Protein AF-A0A3M7QRA2-F1 (afdb_monomer_lite)

Radius of gyration: 22.29 Å; chains: 1; bounding box: 57×39×76 Å

Sequence (268 aa):
MALLEPSLELGDIKNLWTDSYNGQKAFFVNNTTIIYTCGSIFKFFDIQTKEISTFIPPTFNSNQGLNAISLLTANPVINKFAFSETQLFPKVYIYDYDKKIKEQSVLLDGADIEYLMIEFSNGEAILTLSAIPNLKVIVWNWMNGQIIATINLNESLMYPDFVCFSPTNWRNLTIAYKTEINVWKLEQFDNHRFKTNNTRLLLPLTDDQVMEEEIGSGFIDEFTYPKNSIANLPETYEHLVDEILDQRKRHFLRAICWSNIDEFLIST

Structure (mmCIF, N/CA/C/O backbone):
data_AF-A0A3M7QRA2-F1
#
_entry.id   AF-A0A3M7QRA2-F1
#
loop_
_atom_site.group_PDB
_atom_site.id
_atom_site.type_symbol
_atom_site.label_atom_id
_atom_site.label_alt_id
_atom_site.label_comp_id
_atom_site.label_asym_id
_atom_site.label_entity_id
_atom_site.label_seq_id
_atom_site.pdbx_PDB_ins_code
_atom_site.Cartn_x
_atom_site.Cartn_y
_atom_site.Cartn_z
_atom_site.occupancy
_atom_site.B_iso_or_equiv
_atom_site.auth_seq_id
_atom_site.auth_comp_id
_atom_site.auth_asym_id
_atom_site.auth_atom_id
_atom_site.pdbx_PDB_model_num
ATOM 1 N N . MET A 1 1 ? -6.626 -2.944 24.099 1.00 34.91 1 MET A N 1
ATOM 2 C CA . MET A 1 1 ? -6.634 -1.475 23.997 1.00 34.91 1 MET A CA 1
ATOM 3 C C . MET A 1 1 ? -7.964 -1.107 23.361 1.00 34.91 1 MET A C 1
ATOM 5 O O . MET A 1 1 ? -8.329 -1.752 22.389 1.00 34.91 1 MET A O 1
ATOM 9 N N . ALA A 1 2 ? -8.779 -0.309 24.049 1.00 31.53 2 ALA A N 1
ATOM 10 C CA . ALA A 1 2 ? -10.218 -0.224 23.804 1.00 31.53 2 ALA A CA 1
ATOM 11 C C . ALA A 1 2 ? -10.547 0.789 22.700 1.00 31.53 2 ALA A C 1
ATOM 13 O O . ALA A 1 2 ? -9.947 1.860 22.662 1.00 31.53 2 ALA A O 1
ATOM 14 N N . LEU A 1 3 ? -11.517 0.447 21.845 1.00 32.97 3 LEU A N 1
ATOM 15 C CA . LEU A 1 3 ? -12.331 1.438 21.144 1.00 32.97 3 LEU A CA 1
ATOM 16 C C . LEU A 1 3 ? -12.848 2.403 22.212 1.00 32.97 3 LEU A C 1
ATOM 18 O O . LEU A 1 3 ? -13.498 1.967 23.165 1.00 32.97 3 LEU A O 1
ATOM 22 N N . LEU A 1 4 ? -12.482 3.676 22.109 1.00 39.31 4 LEU A N 1
ATOM 23 C CA . LEU A 1 4 ? -13.064 4.688 22.970 1.00 39.31 4 LEU A CA 1
ATOM 24 C C . LEU A 1 4 ? -14.496 4.883 22.472 1.00 39.31 4 LEU A C 1
ATOM 26 O O . LEU A 1 4 ? -14.724 5.494 21.427 1.00 39.31 4 LEU A O 1
ATOM 30 N N . GLU A 1 5 ? -15.459 4.330 23.214 1.00 36.91 5 GLU A N 1
ATOM 31 C CA . GLU A 1 5 ? -16.808 4.888 23.215 1.00 36.91 5 GLU A CA 1
ATOM 32 C C . GLU A 1 5 ? -16.706 6.393 23.523 1.00 36.91 5 GLU A C 1
ATOM 34 O O . GLU A 1 5 ? -15.738 6.813 24.170 1.00 36.91 5 GLU A O 1
ATOM 39 N N . PRO A 1 6 ? -17.678 7.222 23.108 1.00 41.94 6 PRO A N 1
ATOM 40 C CA . PRO A 1 6 ? -17.624 8.683 23.247 1.00 41.94 6 PRO A CA 1
ATOM 41 C C . PRO A 1 6 ? -17.494 9.223 24.689 1.00 41.94 6 PRO A C 1
ATOM 43 O O . PRO A 1 6 ? -17.641 10.423 24.911 1.00 41.94 6 PRO A O 1
ATOM 46 N N . SER A 1 7 ? -17.263 8.373 25.691 1.00 36.22 7 SER A N 1
ATOM 47 C CA . SER A 1 7 ? -17.446 8.693 27.100 1.00 36.22 7 SER A CA 1
ATOM 48 C C . SER A 1 7 ? -16.482 8.014 28.085 1.00 36.22 7 SER A C 1
ATOM 50 O O . SER A 1 7 ? -16.919 7.739 29.200 1.00 36.22 7 SER A O 1
ATOM 52 N N . LEU A 1 8 ? -15.199 7.765 27.767 1.00 33.94 8 LEU A N 1
ATOM 53 C CA . LEU A 1 8 ? -14.237 7.380 28.821 1.00 33.94 8 LEU A CA 1
ATOM 54 C C . LEU A 1 8 ? -13.033 8.320 28.964 1.00 33.94 8 LEU A C 1
ATOM 56 O O . LEU A 1 8 ? -12.338 8.657 28.009 1.00 33.94 8 LEU A O 1
ATOM 60 N N . GLU A 1 9 ? -12.861 8.742 30.214 1.00 39.44 9 GLU A N 1
ATOM 61 C CA . GLU A 1 9 ? -12.230 9.961 30.698 1.00 39.44 9 GLU A CA 1
ATOM 62 C C . GLU A 1 9 ? -10.734 9.774 30.976 1.00 39.44 9 GLU A C 1
ATOM 64 O O . GLU A 1 9 ? -10.329 8.924 31.769 1.00 39.44 9 GLU A O 1
ATOM 69 N N . LEU A 1 10 ? -9.911 10.631 30.372 1.00 30.83 10 LEU A N 1
ATOM 70 C CA . LEU A 1 10 ? -8.571 10.944 30.856 1.00 30.83 10 LEU A CA 1
ATOM 71 C C . LEU A 1 10 ? -8.655 12.376 31.401 1.00 30.83 10 LEU A C 1
ATOM 73 O O . LEU A 1 10 ? -8.654 13.309 30.609 1.00 30.83 10 LEU A O 1
ATOM 77 N N . GLY A 1 11 ? -8.840 12.541 32.715 1.00 37.66 11 GLY A N 1
ATOM 78 C CA . GLY A 1 11 ? -8.818 13.838 33.413 1.00 37.66 11 GLY A CA 1
ATOM 79 C C . GLY A 1 11 ? -9.455 15.021 32.661 1.00 37.66 11 GLY A C 1
ATOM 80 O O . GLY A 1 11 ? -8.746 15.806 32.043 1.00 37.66 11 GLY A O 1
ATOM 81 N N . ASP A 1 12 ? -10.783 15.141 32.737 1.00 43.19 12 ASP A N 1
ATOM 82 C CA . ASP A 1 12 ? -11.600 16.347 32.493 1.00 43.19 12 ASP A CA 1
ATOM 83 C C . ASP A 1 12 ? -11.354 17.204 31.236 1.00 43.19 12 ASP A C 1
ATOM 85 O O . ASP A 1 12 ? -11.726 18.377 31.199 1.00 43.19 12 ASP A O 1
ATOM 89 N N . ILE A 1 13 ? -10.847 16.632 30.143 1.00 45.59 13 ILE A N 1
ATOM 90 C CA . ILE A 1 13 ? -11.043 17.226 28.814 1.00 45.59 13 ILE A CA 1
ATOM 91 C C . ILE A 1 13 ? -11.765 16.211 27.940 1.00 45.59 13 ILE A C 1
ATOM 93 O O . ILE A 1 13 ? -11.169 15.363 27.279 1.00 45.59 13 ILE A O 1
ATOM 97 N N . LYS A 1 14 ? -13.098 16.310 27.928 1.00 44.25 14 LYS A N 1
ATOM 98 C CA . LYS A 1 14 ? -13.902 15.666 26.890 1.00 44.25 14 LYS A CA 1
ATOM 99 C C . LYS A 1 14 ? -13.524 16.332 25.574 1.00 44.25 14 LYS A C 1
ATOM 101 O O . LYS A 1 14 ? -13.675 17.545 25.439 1.00 44.25 14 LYS A O 1
ATOM 106 N N . ASN A 1 15 ? -13.043 15.549 24.612 1.00 48.12 15 ASN A N 1
ATOM 107 C CA . ASN A 1 15 ? -12.971 15.969 23.215 1.00 48.12 15 ASN A CA 1
ATOM 108 C C . ASN A 1 15 ? -14.414 16.196 22.733 1.00 48.12 15 ASN A C 1
ATOM 110 O O . ASN A 1 15 ? -15.046 15.310 22.170 1.00 48.12 15 ASN A O 1
ATOM 114 N N . LEU A 1 16 ? -14.967 17.364 23.069 1.00 44.97 16 LEU A N 1
ATOM 115 C CA . LEU A 1 16 ? -16.384 17.693 22.926 1.00 44.97 16 LEU A CA 1
ATOM 116 C C . LEU A 1 16 ? -16.746 18.006 21.468 1.00 44.97 16 LEU A C 1
ATOM 118 O O . LEU A 1 16 ? -17.918 18.008 21.113 1.00 44.97 16 LEU A O 1
ATOM 122 N N . TRP A 1 17 ? -15.738 18.277 20.633 1.00 50.09 17 TRP A N 1
ATOM 123 C CA . TRP A 1 17 ? -15.912 18.588 19.223 1.00 50.09 17 TRP A CA 1
ATOM 124 C C . TRP A 1 17 ? -14.654 18.238 18.427 1.00 50.09 17 TRP A C 1
ATOM 126 O O . TRP A 1 17 ? -13.645 18.933 18.494 1.00 50.09 17 TRP A O 1
ATOM 136 N N . THR A 1 18 ? -14.726 17.186 17.617 1.00 60.47 18 THR A N 1
ATOM 137 C CA . THR A 1 18 ? -13.737 16.917 16.558 1.00 60.47 18 THR A CA 1
ATOM 138 C C . THR A 1 18 ? -14.435 16.653 15.222 1.00 60.47 18 THR A C 1
ATOM 140 O O . THR A 1 18 ? -13.985 15.839 14.432 1.00 60.47 18 THR A O 1
ATOM 143 N N . ASP A 1 19 ? -15.586 17.270 14.941 1.00 60.25 19 ASP A N 1
ATOM 144 C CA . ASP A 1 19 ? -16.378 16.989 13.723 1.00 60.25 19 ASP A CA 1
ATOM 145 C C . ASP A 1 19 ? -15.867 17.684 12.456 1.00 60.25 19 ASP A C 1
ATOM 147 O O . ASP A 1 19 ? -16.634 18.091 11.588 1.00 60.25 19 ASP A O 1
ATOM 151 N N . SER A 1 20 ? -14.550 17.812 12.322 1.00 63.94 20 SER A N 1
ATOM 152 C CA . SER A 1 20 ? -13.941 18.321 11.101 1.00 63.94 20 SER A CA 1
ATOM 153 C C . SER A 1 20 ? -13.563 17.178 10.168 1.00 63.94 20 SER A C 1
ATOM 155 O O . SER A 1 20 ? -12.757 16.317 10.511 1.00 63.94 20 SER A O 1
ATOM 157 N N . TYR A 1 21 ? -14.105 17.220 8.956 1.00 73.56 21 TYR A N 1
ATOM 158 C CA . TYR A 1 21 ? -13.598 16.486 7.807 1.00 73.56 21 TYR A CA 1
ATOM 159 C C . TYR A 1 21 ? -13.083 17.513 6.807 1.00 73.56 21 TYR A C 1
ATOM 161 O O . TYR A 1 21 ? -13.808 18.421 6.405 1.00 73.56 21 TYR A O 1
ATOM 169 N N . ASN A 1 22 ? -11.815 17.400 6.438 1.00 70.75 22 ASN A N 1
ATOM 170 C CA . ASN A 1 22 ? -11.139 18.360 5.567 1.00 70.75 22 ASN A CA 1
ATOM 171 C C . ASN A 1 22 ? -11.129 17.923 4.091 1.00 70.75 22 ASN A C 1
ATOM 173 O O . ASN A 1 22 ? -10.404 18.513 3.295 1.00 70.75 22 ASN A O 1
ATOM 177 N N . GLY A 1 23 ? -11.902 16.893 3.722 1.00 77.88 23 GLY A N 1
ATOM 178 C CA . GLY A 1 23 ? -11.933 16.361 2.357 1.00 77.88 23 GLY A CA 1
ATOM 179 C C . GLY A 1 23 ? -10.818 15.363 2.027 1.00 77.88 23 GLY A C 1
ATOM 180 O O . GLY A 1 23 ? -10.704 14.970 0.868 1.00 77.88 23 GLY A O 1
ATOM 181 N N . GLN A 1 24 ? -9.993 14.956 3.000 1.00 81.81 24 GLN A N 1
ATOM 182 C CA . GLN A 1 24 ? -9.005 13.885 2.810 1.00 81.81 24 GLN A CA 1
ATOM 183 C C . GLN A 1 24 ? -9.672 12.555 2.447 1.00 81.81 24 GLN A C 1
ATOM 185 O O . GLN A 1 24 ? -10.826 12.327 2.779 1.00 81.81 24 GLN A O 1
ATOM 190 N N . LYS A 1 25 ? -8.948 11.652 1.777 1.00 87.81 25 LYS A N 1
ATOM 191 C CA . LYS A 1 25 ? -9.503 10.355 1.363 1.00 87.81 25 LYS A CA 1
ATOM 192 C C . LYS A 1 25 ? -10.097 9.596 2.560 1.00 87.81 25 LYS A C 1
ATOM 194 O O . LYS A 1 25 ? -9.456 9.459 3.599 1.00 87.81 25 LYS A O 1
ATOM 199 N N . ALA A 1 26 ? -11.306 9.079 2.370 1.00 92.75 26 ALA A N 1
ATOM 200 C CA . ALA A 1 26 ? -11.981 8.183 3.298 1.00 92.75 26 ALA A CA 1
ATOM 201 C C . ALA A 1 26 ? -12.047 6.779 2.691 1.00 92.75 26 ALA A C 1
ATOM 203 O O . ALA A 1 26 ? -12.146 6.631 1.470 1.00 92.75 26 ALA A O 1
ATOM 204 N N . PHE A 1 27 ? -12.005 5.754 3.536 1.00 95.56 27 PHE A N 1
ATOM 205 C CA . PHE A 1 27 ? -11.965 4.360 3.102 1.00 95.56 27 PHE A CA 1
ATOM 206 C C . PHE A 1 27 ? -13.022 3.541 3.824 1.00 95.56 27 PHE A C 1
ATOM 208 O O . PHE A 1 27 ? -13.355 3.816 4.971 1.00 95.56 27 PHE A O 1
ATOM 215 N N . PHE A 1 28 ? -13.517 2.494 3.177 1.00 95.81 28 PHE A N 1
ATOM 216 C CA . PHE A 1 28 ? -14.276 1.465 3.872 1.00 95.81 28 PHE A CA 1
ATOM 217 C C . PHE A 1 28 ? -13.305 0.542 4.600 1.00 95.81 28 PHE A C 1
ATOM 219 O O . PHE A 1 28 ? -12.403 -0.021 3.982 1.00 95.81 28 PHE A O 1
ATOM 226 N N . VAL A 1 29 ? -13.484 0.399 5.912 1.00 94.94 29 VAL A N 1
ATOM 227 C CA . VAL A 1 29 ? -12.707 -0.559 6.712 1.00 94.94 29 VAL A CA 1
ATOM 228 C C . VAL A 1 29 ? -13.417 -1.909 6.822 1.00 94.94 29 VAL A C 1
ATOM 230 O O . VAL A 1 29 ? -12.779 -2.924 7.060 1.00 94.94 29 VAL A O 1
ATOM 233 N N . ASN A 1 30 ? -14.729 -1.927 6.605 1.00 93.50 30 ASN A N 1
ATOM 234 C CA . ASN A 1 30 ? -15.567 -3.108 6.419 1.00 93.50 30 ASN A CA 1
ATOM 235 C C . ASN A 1 30 ? -16.760 -2.698 5.519 1.00 93.50 30 ASN A C 1
ATOM 237 O O . ASN A 1 30 ? -16.756 -1.620 4.924 1.00 93.50 30 ASN A O 1
ATOM 241 N N . ASN A 1 31 ? -17.813 -3.511 5.449 1.00 93.62 31 ASN A N 1
ATOM 242 C CA . ASN A 1 31 ? -18.975 -3.236 4.592 1.00 93.62 31 ASN A CA 1
ATOM 243 C C . ASN A 1 31 ? -19.882 -2.073 5.049 1.00 93.62 31 ASN A C 1
ATOM 245 O O . ASN A 1 31 ? -20.718 -1.625 4.266 1.00 93.62 31 ASN A O 1
ATOM 249 N N . THR A 1 32 ? -19.786 -1.614 6.299 1.00 94.50 32 THR A N 1
ATOM 250 C CA . THR A 1 32 ? -20.723 -0.637 6.895 1.00 94.50 32 THR A CA 1
ATOM 251 C C . THR A 1 32 ? -20.040 0.588 7.480 1.00 94.50 32 THR A C 1
ATOM 253 O O . THR A 1 32 ? -20.698 1.600 7.702 1.00 94.50 32 THR A O 1
ATOM 256 N N . THR A 1 33 ? -18.735 0.525 7.711 1.00 94.88 33 THR A N 1
ATOM 257 C CA . THR A 1 33 ? -17.970 1.500 8.473 1.00 94.88 33 THR A CA 1
ATOM 258 C C . THR A 1 33 ? -16.915 2.159 7.592 1.00 94.88 33 THR A C 1
ATOM 260 O O . THR A 1 33 ? -16.090 1.499 6.953 1.00 94.88 33 THR A O 1
ATOM 263 N N . ILE A 1 34 ? -16.931 3.488 7.590 1.00 94.81 34 ILE A N 1
ATOM 264 C CA . ILE A 1 34 ? -15.958 4.338 6.909 1.00 94.81 34 ILE A CA 1
ATOM 265 C C . ILE A 1 34 ? -14.916 4.802 7.925 1.00 94.81 34 ILE A C 1
ATOM 267 O O . ILE A 1 34 ? -15.275 5.277 9.000 1.00 94.81 34 ILE A O 1
ATOM 271 N N . ILE A 1 35 ? -13.638 4.719 7.569 1.00 94.31 35 ILE A N 1
ATOM 272 C CA . ILE A 1 35 ? -12.523 5.320 8.297 1.00 94.31 35 ILE A CA 1
ATOM 273 C C . ILE A 1 35 ? -12.014 6.559 7.558 1.00 94.31 35 ILE A C 1
ATOM 275 O O . ILE A 1 35 ? -11.847 6.556 6.335 1.00 94.31 35 ILE A O 1
ATOM 279 N N . TYR A 1 36 ? -11.740 7.621 8.307 1.00 92.56 36 TYR A N 1
ATOM 280 C CA . TYR A 1 36 ? -11.085 8.820 7.796 1.00 92.56 36 TYR A CA 1
ATOM 281 C C . TYR A 1 36 ? -10.226 9.483 8.873 1.00 92.56 36 TYR A C 1
ATOM 283 O O . TYR A 1 36 ? -10.412 9.287 10.077 1.00 92.56 36 TYR A O 1
ATOM 291 N N . THR A 1 37 ? -9.262 10.275 8.424 1.00 89.56 37 THR A N 1
ATOM 292 C CA . THR A 1 37 ? -8.373 11.075 9.265 1.00 89.56 37 THR A CA 1
ATOM 293 C C . THR A 1 37 ? -9.050 12.373 9.703 1.00 89.56 37 THR A C 1
ATOM 295 O O . THR A 1 37 ? -9.713 13.060 8.926 1.00 89.56 37 THR A O 1
ATOM 298 N N . CYS A 1 38 ? -8.849 12.742 10.964 1.00 85.31 38 CYS A N 1
ATOM 299 C CA . CYS A 1 38 ? -9.232 14.033 11.522 1.00 85.31 38 CYS A CA 1
ATOM 300 C C . CYS A 1 38 ? -8.033 14.592 12.299 1.00 85.31 38 CYS A C 1
ATOM 302 O O . CYS A 1 38 ? -7.905 14.397 13.505 1.00 85.31 38 CYS A O 1
ATOM 304 N N . GLY A 1 39 ? -7.108 15.252 11.599 1.00 81.19 39 GLY A N 1
ATOM 305 C CA . GLY A 1 39 ? -5.825 15.647 12.186 1.00 81.19 39 GLY A CA 1
ATOM 306 C C . GLY A 1 39 ? -4.957 14.420 12.479 1.00 81.19 39 GLY A C 1
ATOM 307 O O . GLY A 1 39 ? -4.647 13.661 11.568 1.00 81.19 39 GLY A O 1
ATOM 308 N N . SER A 1 40 ? -4.577 14.220 13.741 1.00 81.56 40 SER A N 1
ATOM 309 C CA . SER A 1 40 ? -3.752 13.089 14.202 1.00 81.56 40 SER A CA 1
ATOM 310 C C . SER A 1 40 ? -4.558 11.921 14.794 1.00 81.56 40 SER A C 1
ATOM 312 O O . SER A 1 40 ? -3.982 11.015 15.395 1.00 81.56 40 SER A O 1
ATOM 314 N N . ILE A 1 41 ? -5.884 11.925 14.634 1.00 86.50 41 ILE A N 1
ATOM 315 C CA . ILE A 1 41 ? -6.775 10.842 15.071 1.00 86.50 41 ILE A CA 1
ATOM 316 C C . ILE A 1 41 ? -7.546 10.257 13.888 1.00 86.50 41 ILE A C 1
ATOM 318 O O . ILE A 1 41 ? -7.728 10.910 12.856 1.00 86.50 41 ILE A O 1
ATOM 322 N N . PHE A 1 42 ? -8.049 9.040 14.065 1.00 89.50 42 PHE A N 1
ATOM 323 C CA . 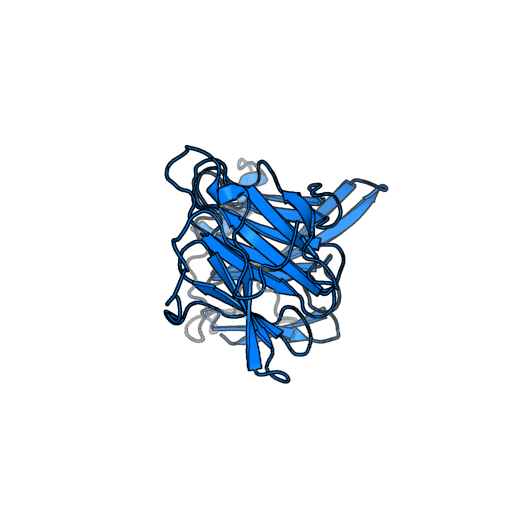PHE A 1 42 ? -8.949 8.393 13.118 1.00 89.50 42 PHE A CA 1
ATOM 324 C C . PHE A 1 42 ? -10.375 8.390 13.652 1.00 89.50 42 PHE A C 1
ATOM 326 O O . PHE A 1 42 ? -10.610 8.128 14.835 1.00 89.50 42 PHE A O 1
ATOM 333 N N . LYS A 1 43 ? -11.330 8.641 12.760 1.00 90.44 43 LYS A N 1
ATOM 334 C CA . LYS A 1 43 ? -12.754 8.468 13.026 1.00 90.44 43 LYS A CA 1
ATOM 335 C C . LYS A 1 43 ? -13.295 7.307 12.215 1.00 90.44 43 LYS A C 1
ATOM 337 O O . LYS A 1 43 ? -13.005 7.189 11.027 1.00 90.44 43 LYS A O 1
ATOM 342 N N . PHE A 1 44 ? -14.106 6.493 12.873 1.00 92.69 44 PHE A N 1
ATOM 343 C CA . PHE A 1 44 ? -14.875 5.417 12.274 1.00 92.69 44 PHE A CA 1
ATOM 344 C C . PHE A 1 44 ? -16.346 5.791 12.325 1.00 92.69 44 PHE A C 1
ATOM 346 O O . PHE A 1 44 ? -16.895 5.955 13.413 1.00 92.69 44 PHE A O 1
ATOM 353 N N . PHE A 1 45 ? -16.966 5.928 11.163 1.00 92.44 45 PHE A N 1
ATOM 354 C CA . PHE A 1 45 ? -18.381 6.229 11.020 1.00 92.44 45 PHE A CA 1
ATOM 355 C C . PHE A 1 45 ? -19.112 5.003 10.485 1.00 92.44 45 PHE A C 1
ATOM 357 O O . PHE A 1 45 ? -18.900 4.612 9.335 1.00 92.44 45 PHE A O 1
ATOM 364 N N . ASP A 1 46 ? -19.961 4.396 11.310 1.00 93.38 46 ASP A N 1
ATOM 365 C CA . ASP A 1 46 ? -20.833 3.316 10.861 1.00 93.38 46 ASP A CA 1
ATOM 366 C C . ASP A 1 46 ? -22.092 3.895 10.206 1.00 93.38 46 ASP A C 1
ATOM 368 O O . ASP A 1 46 ? -22.856 4.640 10.816 1.00 93.38 46 ASP A O 1
ATOM 372 N N . ILE A 1 47 ? -22.313 3.557 8.939 1.00 93.75 47 ILE A N 1
ATOM 373 C CA . ILE A 1 47 ? -23.412 4.091 8.132 1.00 93.75 47 ILE A CA 1
ATOM 374 C C . ILE A 1 47 ? -24.768 3.566 8.623 1.00 93.75 47 ILE A C 1
ATOM 376 O O . ILE A 1 47 ? -25.777 4.265 8.504 1.00 93.75 47 ILE A O 1
ATOM 380 N N . GLN A 1 48 ? -24.813 2.342 9.157 1.00 93.62 48 GLN A N 1
ATOM 381 C CA . GLN A 1 48 ? -26.053 1.715 9.605 1.00 93.62 48 GLN A CA 1
ATOM 382 C C . GLN A 1 48 ? -26.492 2.266 10.960 1.00 93.62 48 GLN A C 1
ATOM 384 O O . GLN A 1 48 ? -27.646 2.672 11.106 1.00 93.62 48 GLN A O 1
ATOM 389 N N . THR A 1 49 ? -25.586 2.307 11.940 1.00 92.25 49 THR A N 1
ATOM 390 C CA . THR A 1 49 ? -25.905 2.789 13.295 1.00 92.25 49 THR A CA 1
ATOM 391 C C . THR A 1 49 ? -25.816 4.308 13.417 1.00 92.25 49 THR A C 1
ATOM 393 O O . THR A 1 49 ? -26.416 4.883 14.324 1.00 92.25 49 THR A O 1
ATOM 396 N N . LYS A 1 50 ? -25.123 4.973 12.479 1.00 90.50 50 LYS A N 1
ATOM 397 C CA . LYS A 1 50 ? -24.749 6.398 12.524 1.00 90.50 50 LYS A CA 1
ATOM 398 C C . LYS A 1 50 ? -23.859 6.753 13.715 1.00 90.50 50 LYS A C 1
ATOM 400 O O . LYS A 1 50 ? -23.751 7.927 14.073 1.00 90.50 50 LYS A O 1
ATOM 405 N N . GLU A 1 51 ? -23.228 5.758 14.330 1.00 89.19 51 GLU A N 1
ATOM 406 C CA . GLU A 1 51 ? -22.309 5.966 15.440 1.00 89.19 51 GLU A CA 1
ATOM 407 C C . GLU A 1 51 ? -20.921 6.344 14.928 1.00 89.19 51 GLU A C 1
ATOM 409 O O . GLU A 1 51 ? -20.449 5.861 13.895 1.00 89.19 51 GLU A O 1
ATOM 414 N N . ILE A 1 52 ? -20.260 7.218 15.685 1.00 88.44 52 ILE A N 1
ATOM 415 C CA . ILE A 1 52 ? -18.876 7.611 15.449 1.00 88.44 52 ILE A CA 1
ATOM 416 C C . ILE A 1 52 ? -18.044 7.085 16.610 1.00 88.44 52 ILE A C 1
ATOM 418 O O . ILE A 1 52 ? -18.305 7.421 17.765 1.00 88.44 52 ILE A O 1
ATOM 422 N N . SER A 1 53 ? -17.014 6.304 16.299 1.00 88.31 53 SER A N 1
ATOM 423 C CA . SER A 1 53 ? -15.976 5.939 17.262 1.00 88.31 53 SER A CA 1
ATOM 424 C C . SER A 1 53 ? -14.643 6.570 16.876 1.00 88.31 53 SER A C 1
ATOM 426 O O . SER A 1 53 ? -14.344 6.780 15.698 1.00 88.31 53 SER A O 1
ATOM 428 N N . THR A 1 54 ? -13.847 6.907 17.887 1.00 87.62 54 THR A N 1
ATOM 429 C CA . THR A 1 54 ? -12.557 7.576 17.706 1.00 87.62 54 THR A CA 1
ATOM 430 C C . THR A 1 54 ? -11.433 6.630 18.089 1.00 87.62 54 THR A C 1
ATOM 432 O O . THR A 1 54 ? -11.467 5.991 19.143 1.00 87.62 54 THR A O 1
ATOM 435 N N . PHE A 1 55 ? -10.402 6.580 17.254 1.00 87.19 55 PHE A N 1
ATOM 436 C CA . PHE A 1 55 ? -9.170 5.862 17.533 1.00 87.19 55 PHE A CA 1
ATOM 437 C C . PHE A 1 55 ? -7.997 6.833 17.550 1.00 87.19 55 PHE A C 1
ATOM 439 O O . PHE A 1 55 ? -7.759 7.577 16.598 1.00 87.19 55 PHE A O 1
ATOM 446 N N . ILE A 1 56 ? -7.275 6.809 18.667 1.00 85.88 56 ILE A N 1
ATOM 447 C CA . ILE A 1 56 ? -6.057 7.582 18.875 1.00 85.88 56 ILE A CA 1
ATOM 448 C C . ILE A 1 56 ? -4.891 6.606 18.711 1.00 85.88 56 ILE A C 1
ATOM 450 O O . ILE A 1 56 ? -4.757 5.691 19.532 1.00 85.88 56 ILE A O 1
ATOM 454 N N . PRO A 1 57 ? -4.066 6.759 17.665 1.00 82.94 57 PRO A N 1
ATOM 455 C CA . PRO A 1 57 ? -2.906 5.905 17.462 1.00 82.94 57 PRO A CA 1
ATOM 456 C C . PRO A 1 57 ? -1.935 5.976 18.647 1.00 82.94 57 PRO A C 1
ATOM 458 O O . PRO A 1 57 ? -1.716 7.060 19.195 1.00 82.94 57 PRO A O 1
ATOM 461 N N . PRO A 1 58 ? -1.288 4.860 19.030 1.00 72.56 58 PRO A N 1
ATOM 462 C CA . PRO A 1 58 ? -0.312 4.855 20.124 1.00 72.56 58 PRO A CA 1
ATOM 463 C C . PRO A 1 58 ? 0.918 5.728 19.840 1.00 72.56 58 PRO A C 1
ATOM 465 O O . PRO A 1 58 ? 1.607 6.138 20.776 1.00 72.56 58 PRO A O 1
ATOM 468 N N . THR A 1 59 ? 1.154 6.068 18.570 1.00 64.12 59 THR A N 1
ATOM 469 C CA . THR A 1 59 ? 2.193 6.999 18.113 1.00 64.12 59 THR A CA 1
ATOM 470 C C . THR A 1 59 ? 2.066 8.377 18.762 1.00 64.12 59 THR A C 1
ATOM 472 O O . THR A 1 59 ? 3.063 9.068 18.913 1.00 64.12 59 THR A O 1
ATOM 475 N N . PHE A 1 60 ? 0.878 8.751 19.250 1.00 54.62 60 PHE A N 1
ATOM 476 C CA . PHE A 1 60 ? 0.635 10.024 19.926 1.00 54.62 60 PHE A CA 1
ATOM 477 C C . PHE A 1 60 ? 1.440 10.203 21.229 1.00 54.62 60 PHE A C 1
ATOM 479 O O . PHE A 1 60 ? 1.747 11.334 21.600 1.00 54.62 60 PHE A O 1
ATOM 486 N N . ASN A 1 61 ? 1.824 9.112 21.904 1.00 52.00 61 ASN A N 1
ATOM 487 C CA . ASN A 1 61 ? 2.466 9.153 23.226 1.00 52.00 61 ASN A CA 1
ATOM 488 C C . ASN A 1 61 ? 4.003 9.227 23.191 1.00 52.00 61 ASN A C 1
ATOM 490 O O . ASN A 1 61 ? 4.638 9.235 24.248 1.00 52.00 61 ASN A O 1
ATOM 494 N N . SER A 1 62 ? 4.633 9.256 22.013 1.00 52.91 62 SER A N 1
ATOM 495 C CA . SER A 1 62 ? 6.071 9.510 21.924 1.00 52.91 62 SER A CA 1
ATOM 496 C C . SER A 1 62 ? 6.313 11.018 22.078 1.00 52.91 62 SER A C 1
ATOM 498 O O . SER A 1 62 ? 5.715 11.837 21.388 1.00 52.91 62 SER A O 1
ATOM 500 N N . ASN A 1 63 ? 7.204 11.428 22.981 1.00 49.09 63 ASN A N 1
ATOM 501 C CA . ASN A 1 63 ? 7.567 12.838 23.214 1.00 49.09 63 ASN A CA 1
ATOM 502 C C . ASN A 1 63 ? 8.335 13.485 22.030 1.00 49.09 63 ASN A C 1
ATOM 504 O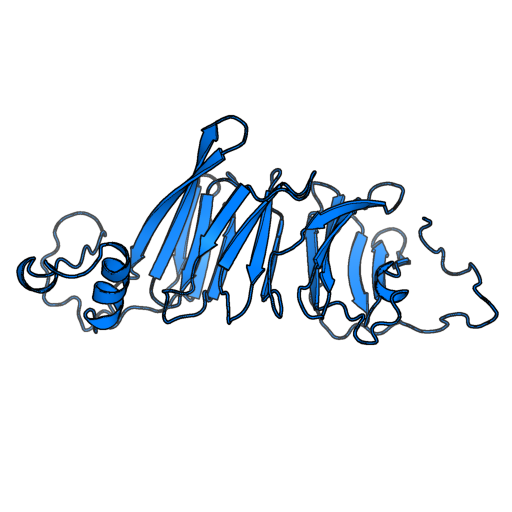 O . ASN A 1 63 ? 9.170 14.360 22.239 1.00 49.09 63 ASN A O 1
ATOM 508 N N . GLN A 1 64 ? 8.117 13.028 20.793 1.00 52.62 64 GLN A N 1
ATOM 509 C CA . GLN A 1 64 ? 8.906 13.378 19.608 1.00 52.62 64 GLN A CA 1
ATOM 510 C C . GLN A 1 64 ? 8.298 14.508 18.763 1.00 52.62 64 GLN A C 1
ATOM 512 O O . GLN A 1 64 ? 8.873 14.884 17.749 1.00 52.62 64 GLN A O 1
ATOM 517 N N . GLY A 1 65 ? 7.189 15.118 19.196 1.00 45.25 65 GLY A N 1
ATOM 518 C CA . GLY A 1 65 ? 6.734 16.427 18.698 1.00 45.25 65 GLY A CA 1
ATOM 519 C C . GLY A 1 65 ? 6.244 16.481 17.241 1.00 45.25 65 GLY A C 1
ATOM 520 O O . GLY A 1 65 ? 5.777 17.533 16.817 1.00 45.25 65 GLY A O 1
ATOM 521 N N . LEU A 1 66 ? 6.296 15.370 16.498 1.00 51.22 66 LEU A N 1
ATOM 522 C CA . LEU A 1 66 ? 5.921 15.258 15.080 1.00 51.22 66 LEU A CA 1
ATOM 523 C C . LEU A 1 66 ? 4.936 14.097 14.834 1.00 51.22 66 LEU A C 1
ATOM 525 O O . LEU A 1 66 ? 4.968 13.434 13.803 1.00 51.22 66 LEU A O 1
ATOM 529 N N . ASN A 1 67 ? 4.036 13.837 15.784 1.00 60.16 67 ASN A N 1
ATOM 530 C CA . ASN A 1 67 ? 3.110 12.697 15.735 1.00 60.16 67 ASN A CA 1
ATOM 531 C C . ASN A 1 67 ? 1.886 12.993 14.853 1.00 60.16 67 ASN A C 1
ATOM 533 O O . ASN A 1 67 ? 0.748 13.028 15.330 1.00 60.16 67 ASN A O 1
ATOM 537 N N . ALA A 1 68 ? 2.125 13.254 13.569 1.00 75.31 68 ALA A N 1
ATOM 538 C CA . ALA A 1 68 ? 1.078 13.393 12.566 1.00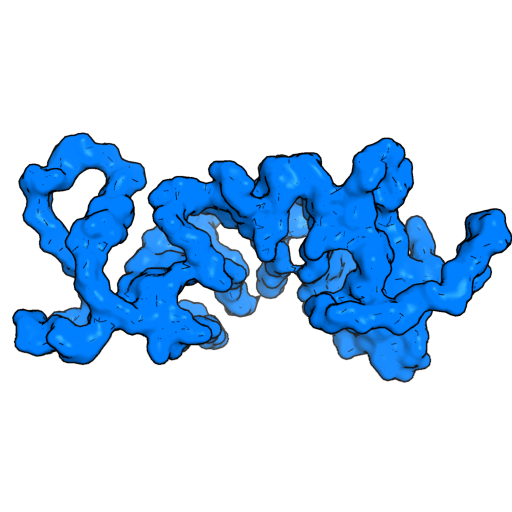 75.31 68 ALA A CA 1
ATOM 539 C C . ALA A 1 68 ? 0.933 12.106 11.742 1.00 75.31 68 ALA A C 1
ATOM 541 O O . ALA A 1 68 ? 1.879 11.335 11.575 1.00 75.31 68 ALA A O 1
ATOM 542 N N . ILE A 1 69 ? -0.286 11.878 11.259 1.00 86.44 69 ILE A N 1
ATOM 543 C CA . ILE A 1 69 ? -0.602 10.827 10.293 1.00 86.44 69 ILE A CA 1
ATOM 544 C C . ILE A 1 69 ? -0.335 11.409 8.904 1.00 86.44 69 ILE A C 1
ATOM 546 O O . ILE A 1 69 ? -0.846 12.487 8.593 1.00 86.44 69 ILE A O 1
ATOM 550 N N . SER A 1 70 ? 0.443 10.705 8.083 1.00 87.94 70 SER A N 1
ATOM 551 C CA . SER A 1 70 ? 0.727 11.119 6.704 1.00 87.94 70 SER A CA 1
ATOM 552 C C . SER A 1 70 ? -0.282 10.505 5.733 1.00 87.94 70 SER A C 1
ATOM 554 O O . SER A 1 70 ? -1.065 11.215 5.101 1.00 87.94 70 SER A O 1
ATOM 556 N N . LEU A 1 71 ? -0.325 9.173 5.666 1.00 92.88 71 LEU A N 1
ATOM 557 C CA . LEU A 1 71 ? -1.208 8.432 4.769 1.00 92.88 71 LEU A CA 1
ATOM 558 C C . LEU A 1 71 ? -2.127 7.495 5.547 1.00 92.88 71 LEU A C 1
ATOM 560 O O . LEU A 1 71 ? -1.761 6.979 6.601 1.00 92.88 71 LEU A O 1
ATOM 564 N N . LEU A 1 72 ? -3.302 7.240 4.973 1.00 95.06 72 LEU A N 1
ATOM 565 C CA . LEU A 1 72 ? -4.273 6.247 5.421 1.00 95.06 72 LEU A CA 1
ATOM 566 C C . LEU A 1 72 ? -4.687 5.385 4.225 1.00 95.06 72 LEU A C 1
ATOM 568 O O . LEU A 1 72 ? -4.875 5.901 3.124 1.00 95.06 72 LEU A O 1
ATOM 572 N N . THR A 1 73 ? -4.866 4.089 4.459 1.00 96.50 73 THR A N 1
ATOM 573 C CA . THR A 1 73 ? -5.495 3.150 3.527 1.00 96.50 73 THR A CA 1
ATOM 574 C C . THR A 1 73 ? -6.267 2.082 4.300 1.00 96.50 73 THR A C 1
ATOM 576 O O . THR A 1 73 ? -5.973 1.817 5.469 1.00 96.50 73 THR A O 1
ATOM 579 N N . ALA A 1 74 ? -7.260 1.456 3.674 1.00 96.75 74 ALA A N 1
ATOM 580 C CA . ALA A 1 74 ? -7.987 0.340 4.267 1.00 96.75 74 ALA A CA 1
ATOM 581 C C . ALA A 1 74 ? -8.431 -0.670 3.212 1.00 96.75 74 ALA A C 1
ATOM 583 O O . ALA A 1 74 ? -8.616 -0.330 2.045 1.00 96.75 74 ALA A O 1
ATOM 584 N N . ASN A 1 75 ? -8.604 -1.913 3.652 1.00 95.38 75 ASN A N 1
ATOM 585 C CA . ASN A 1 75 ? -9.153 -2.995 2.859 1.00 95.38 75 ASN A CA 1
ATOM 586 C C . ASN A 1 75 ? -10.372 -3.598 3.588 1.00 95.38 75 ASN A C 1
ATOM 588 O O . ASN A 1 75 ? -10.195 -4.263 4.618 1.00 95.38 75 ASN A O 1
ATOM 592 N N . PRO A 1 76 ? -11.593 -3.409 3.049 1.00 94.25 76 PRO A N 1
ATOM 593 C CA . PRO A 1 76 ? -12.823 -3.886 3.673 1.00 94.25 76 PRO A CA 1
ATOM 594 C C . PRO A 1 76 ? -13.036 -5.399 3.553 1.00 94.25 76 PRO A C 1
ATOM 596 O O . PRO A 1 76 ? -13.874 -5.942 4.262 1.00 94.25 76 PRO A O 1
ATOM 599 N N . VAL A 1 77 ? -12.307 -6.094 2.673 1.00 92.25 77 VAL A N 1
ATOM 600 C CA . VAL A 1 77 ? -12.433 -7.552 2.497 1.00 92.25 77 VAL A CA 1
ATOM 601 C C . VAL A 1 77 ? -11.752 -8.297 3.644 1.00 92.25 77 VAL A C 1
ATOM 603 O O . VAL A 1 77 ? -12.268 -9.304 4.123 1.00 92.25 77 VAL A O 1
ATOM 606 N N . ILE A 1 78 ? -10.603 -7.791 4.100 1.00 92.81 78 ILE A N 1
ATOM 607 C CA . ILE A 1 78 ? -9.812 -8.384 5.192 1.00 92.81 78 ILE A CA 1
ATOM 608 C C . ILE A 1 78 ? -9.980 -7.648 6.530 1.00 92.81 78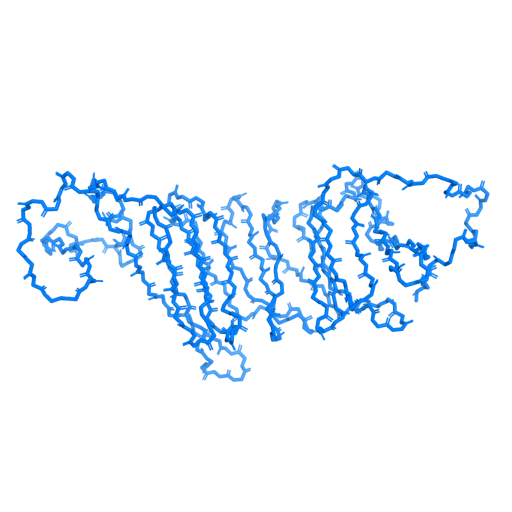 ILE A C 1
ATOM 610 O O . ILE A 1 78 ? -9.293 -7.980 7.497 1.00 92.81 78 ILE A O 1
ATOM 614 N N . ASN A 1 79 ? -10.867 -6.648 6.580 1.00 94.31 79 ASN A N 1
ATOM 615 C CA . ASN A 1 79 ? -11.130 -5.785 7.733 1.00 94.31 79 ASN A CA 1
ATOM 616 C C . ASN A 1 79 ? -9.863 -5.156 8.332 1.00 94.31 79 ASN A C 1
ATOM 618 O O . ASN A 1 79 ? -9.651 -5.183 9.547 1.00 94.31 79 ASN A O 1
ATOM 622 N N . LYS A 1 80 ? -8.983 -4.610 7.483 1.00 95.19 80 LYS A N 1
ATOM 623 C CA . LYS A 1 80 ? -7.724 -3.993 7.932 1.00 95.19 80 LYS A CA 1
ATOM 624 C C . LYS A 1 80 ? -7.593 -2.564 7.465 1.00 95.19 80 LYS A C 1
ATOM 626 O O . LYS A 1 80 ? -8.051 -2.203 6.386 1.00 95.19 80 LYS A O 1
ATOM 631 N N . PHE A 1 81 ? -6.908 -1.765 8.266 1.00 96.81 81 PHE A N 1
ATOM 632 C CA . PHE A 1 81 ? -6.455 -0.444 7.862 1.00 96.81 81 PHE A CA 1
ATOM 633 C C . PHE A 1 81 ? -4.977 -0.280 8.182 1.00 96.81 81 PHE A C 1
ATOM 635 O O . PHE A 1 81 ? -4.440 -0.935 9.078 1.00 96.81 81 PHE A O 1
ATOM 642 N N . ALA A 1 82 ? -4.314 0.576 7.419 1.00 96.75 82 ALA A N 1
ATOM 643 C CA . ALA A 1 82 ? -2.917 0.896 7.612 1.00 96.75 82 ALA A CA 1
ATOM 644 C C . ALA A 1 82 ? -2.692 2.396 7.484 1.00 96.75 82 ALA A C 1
ATOM 646 O O . ALA A 1 82 ? -3.388 3.082 6.734 1.00 96.75 82 ALA A O 1
ATOM 647 N N . PHE A 1 83 ? -1.710 2.900 8.219 1.00 95.06 83 PHE A N 1
ATOM 648 C CA . PHE A 1 83 ? -1.345 4.307 8.174 1.00 95.06 83 PHE A CA 1
ATOM 649 C C . PHE A 1 83 ? 0.147 4.512 8.404 1.00 95.06 83 PHE A C 1
ATOM 651 O O . PHE A 1 83 ? 0.793 3.694 9.061 1.00 95.06 83 PHE A O 1
ATOM 658 N N . SER A 1 84 ? 0.678 5.619 7.885 1.00 93.50 84 SER A N 1
ATOM 659 C CA . SER A 1 84 ? 2.056 6.053 8.131 1.00 93.50 84 SER A CA 1
ATOM 660 C C . SER A 1 84 ? 2.141 7.264 9.050 1.00 93.50 84 SER A C 1
ATOM 662 O O . SER A 1 84 ? 1.231 8.092 9.118 1.00 93.50 84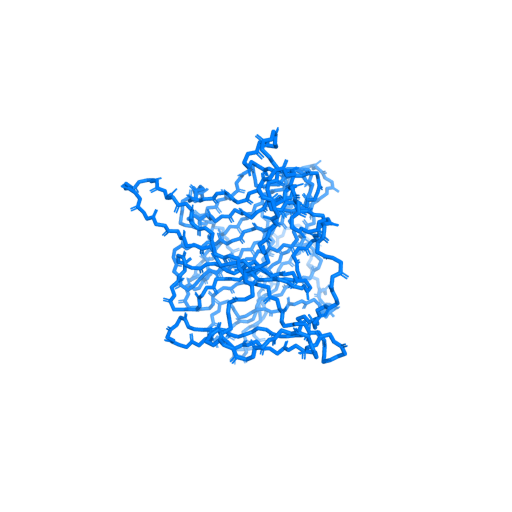 SER A O 1
ATOM 664 N N . GLU A 1 85 ? 3.276 7.377 9.730 1.00 89.31 85 GLU A N 1
ATOM 665 C CA . GLU A 1 85 ? 3.660 8.566 10.495 1.00 89.31 85 GLU A CA 1
ATOM 666 C C . GLU A 1 85 ? 4.326 9.629 9.608 1.00 89.31 85 GLU A C 1
ATOM 668 O O . GLU A 1 85 ? 4.912 9.317 8.570 1.00 89.31 85 GLU A O 1
ATOM 673 N N . THR A 1 86 ? 4.295 10.882 10.063 1.00 84.94 86 THR A N 1
ATOM 674 C CA . THR A 1 86 ? 5.033 12.011 9.476 1.00 84.94 86 THR A CA 1
ATOM 675 C C . THR A 1 86 ? 6.292 12.313 10.295 1.00 84.94 86 THR A C 1
ATOM 677 O O . THR A 1 86 ? 6.361 13.308 11.014 1.00 84.94 86 THR A O 1
ATOM 680 N N . GLN A 1 87 ? 7.298 11.445 10.212 1.00 85.62 87 GLN A N 1
ATOM 681 C CA . GLN A 1 87 ? 8.595 11.642 10.867 1.00 85.62 87 GLN A CA 1
ATOM 682 C C . GLN A 1 87 ? 9.728 11.017 10.053 1.00 85.62 87 GLN A C 1
ATOM 684 O O . GLN A 1 87 ? 9.466 10.257 9.128 1.00 85.62 87 GLN A O 1
ATOM 689 N N . LEU A 1 88 ? 10.980 11.308 10.418 1.00 87.38 88 LEU A N 1
ATOM 690 C CA . LEU A 1 88 ? 12.132 10.618 9.834 1.00 87.38 88 LEU A CA 1
ATOM 691 C C . LEU A 1 88 ? 12.065 9.121 10.131 1.00 87.38 88 LEU A C 1
ATOM 693 O O . LEU A 1 88 ? 11.730 8.723 11.247 1.00 87.38 88 LEU A O 1
ATOM 697 N N . PHE A 1 89 ? 12.427 8.318 9.135 1.00 89.44 89 PHE A N 1
ATOM 698 C CA . PHE A 1 89 ? 12.274 6.864 9.155 1.00 89.44 89 PHE A CA 1
ATOM 699 C C . PHE A 1 89 ? 10.838 6.453 9.518 1.00 89.44 89 PHE A C 1
ATOM 701 O O . PHE A 1 89 ? 10.619 5.755 10.517 1.00 89.44 89 PHE A O 1
ATOM 708 N N . PRO A 1 90 ? 9.837 6.933 8.752 1.00 91.81 90 PRO A N 1
ATOM 709 C CA . PRO A 1 90 ? 8.445 6.733 9.101 1.00 91.81 90 PRO A CA 1
ATOM 710 C C . PRO A 1 90 ? 8.097 5.246 9.074 1.00 91.81 90 PRO A C 1
ATOM 712 O O . PRO A 1 90 ? 8.515 4.482 8.194 1.00 91.81 90 PRO A O 1
ATOM 715 N N . LYS A 1 91 ? 7.275 4.844 10.037 1.00 93.31 91 LYS A N 1
ATOM 716 C CA . LYS A 1 91 ? 6.748 3.484 10.136 1.00 93.31 91 LYS A CA 1
ATOM 717 C C . LYS A 1 91 ? 5.364 3.422 9.518 1.00 93.31 91 LYS A C 1
ATOM 719 O O . LYS A 1 91 ? 4.639 4.420 9.506 1.00 93.31 91 LYS A O 1
ATOM 724 N N . VAL A 1 92 ? 4.988 2.239 9.045 1.00 95.50 92 VAL A N 1
ATOM 725 C CA . VAL A 1 92 ? 3.608 1.950 8.643 1.00 95.50 92 VAL A CA 1
ATOM 726 C C . VAL A 1 92 ? 3.021 0.961 9.631 1.00 95.50 92 VAL A C 1
ATOM 728 O O . VAL A 1 92 ? 3.547 -0.135 9.801 1.00 95.50 92 VAL A O 1
ATOM 731 N N . TYR A 1 93 ? 1.924 1.330 10.275 1.00 95.19 93 TYR A N 1
ATOM 732 C CA . TYR A 1 93 ? 1.225 0.445 11.196 1.00 95.19 93 TYR A CA 1
ATOM 733 C C . TYR A 1 93 ? 0.046 -0.193 10.490 1.00 95.19 93 TYR A C 1
ATOM 735 O O . TYR A 1 93 ? -0.698 0.491 9.790 1.00 95.19 93 TYR A O 1
ATOM 743 N N . ILE A 1 94 ? -0.147 -1.489 10.715 1.00 96.25 94 ILE A N 1
ATOM 744 C CA . ILE A 1 94 ? -1.285 -2.243 10.203 1.00 96.25 94 ILE A CA 1
ATOM 745 C C . ILE A 1 94 ? -2.128 -2.679 11.390 1.00 96.25 94 ILE A C 1
ATOM 747 O O . ILE A 1 94 ? -1.627 -3.279 12.343 1.00 96.25 94 ILE A O 1
ATOM 751 N N . TYR A 1 95 ? -3.418 -2.385 11.315 1.00 95.69 95 TYR A N 1
ATOM 752 C CA . TYR A 1 95 ? -4.387 -2.683 12.352 1.00 95.69 95 TYR A CA 1
ATOM 753 C C . TYR A 1 95 ? -5.506 -3.563 11.813 1.00 95.69 95 TYR A C 1
ATOM 755 O O . TYR A 1 95 ? -5.997 -3.393 10.696 1.00 95.69 95 TYR A O 1
ATOM 763 N N . ASP A 1 96 ? -5.914 -4.499 12.656 1.00 94.44 96 ASP A N 1
ATOM 764 C CA . ASP A 1 96 ? -7.126 -5.281 12.502 1.00 94.44 96 ASP A CA 1
ATOM 765 C C . ASP A 1 96 ? -8.314 -4.490 13.064 1.00 94.44 96 ASP A C 1
ATOM 767 O O . ASP A 1 96 ? -8.245 -4.021 14.204 1.00 94.44 96 ASP A O 1
ATOM 771 N N . TYR A 1 97 ? -9.369 -4.320 12.266 1.00 92.81 97 TYR A N 1
ATOM 772 C CA . TYR A 1 97 ? -10.610 -3.634 12.636 1.00 92.81 97 TYR A CA 1
ATOM 773 C C . TYR A 1 97 ? -11.754 -4.594 12.997 1.00 92.81 97 TYR A C 1
ATOM 775 O O . TYR A 1 97 ? -12.872 -4.155 13.269 1.00 92.81 97 TYR A O 1
ATOM 783 N N . ASP A 1 98 ? -11.515 -5.903 13.069 1.00 83.50 98 ASP A N 1
ATOM 784 C CA . ASP A 1 98 ? -12.496 -6.805 13.671 1.00 83.50 98 ASP A CA 1
ATOM 785 C C . ASP A 1 98 ? -12.838 -6.365 15.113 1.00 83.50 98 ASP A C 1
ATOM 787 O O . ASP A 1 98 ? -12.283 -5.406 15.643 1.00 83.50 98 ASP A O 1
ATOM 791 N N . LYS A 1 99 ? -13.762 -7.075 15.781 1.00 71.56 99 LYS A N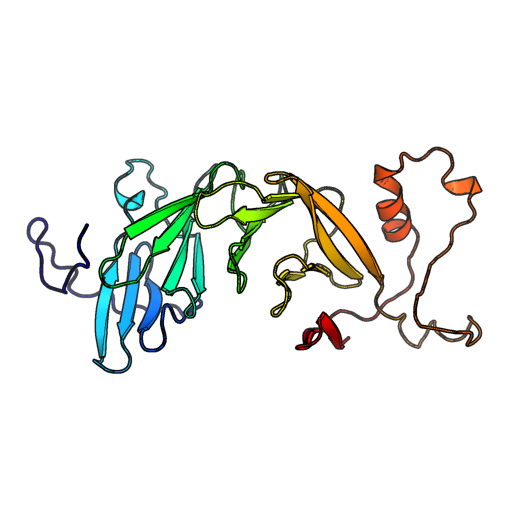 1
ATOM 792 C CA . LYS A 1 99 ? -14.413 -6.763 17.084 1.00 71.56 99 LYS A CA 1
ATOM 793 C C . LYS A 1 99 ? -13.615 -5.959 18.136 1.00 71.56 99 LYS A C 1
ATOM 795 O O . LYS A 1 99 ? -14.230 -5.361 19.017 1.00 71.56 99 LYS A O 1
ATOM 800 N N . LYS A 1 100 ? -12.279 -5.995 18.135 1.00 80.12 100 LYS A N 1
ATOM 801 C CA . LYS A 1 100 ? -11.418 -5.031 18.830 1.00 80.12 100 LYS A CA 1
ATOM 802 C C . LYS A 1 100 ? -10.283 -4.577 17.911 1.00 80.12 100 LYS A C 1
ATOM 804 O O . LYS A 1 100 ? -9.533 -5.434 17.451 1.00 80.12 100 LYS A O 1
ATOM 809 N N . ILE A 1 101 ? -10.081 -3.259 17.807 1.00 89.06 101 ILE A N 1
ATOM 810 C CA . ILE A 1 101 ? -8.916 -2.683 17.127 1.00 89.06 101 ILE A CA 1
ATOM 811 C C . ILE A 1 101 ? -7.629 -3.198 17.779 1.00 89.06 101 ILE A C 1
ATOM 813 O O . ILE A 1 101 ? -7.403 -3.000 18.981 1.00 89.06 101 ILE A O 1
ATOM 817 N N . LYS A 1 102 ? -6.795 -3.880 16.994 1.00 92.12 102 LYS A N 1
ATOM 818 C CA . LYS A 1 102 ? -5.516 -4.441 17.442 1.00 92.12 102 LYS A CA 1
ATOM 819 C C . LYS A 1 102 ? -4.440 -4.225 16.394 1.00 92.12 102 LYS A C 1
ATOM 821 O O . LYS A 1 102 ? -4.698 -4.370 15.206 1.00 92.12 102 LYS A O 1
ATOM 826 N N . GLU A 1 103 ? -3.235 -3.918 16.853 1.00 93.38 103 GLU A N 1
ATOM 827 C CA . GLU A 1 103 ? -2.066 -3.873 15.983 1.00 93.38 103 GLU A CA 1
ATOM 828 C C . GLU A 1 103 ? -1.749 -5.289 15.489 1.00 93.38 103 GLU A C 1
ATOM 830 O O . GLU A 1 103 ? -1.643 -6.219 16.292 1.00 93.38 103 GLU A O 1
ATOM 835 N N . GLN A 1 104 ? -1.646 -5.444 14.172 1.00 94.69 104 GLN A N 1
ATOM 836 C CA . GLN A 1 104 ? -1.274 -6.692 13.509 1.00 94.69 104 GLN A CA 1
ATOM 837 C C . GLN A 1 104 ? 0.244 -6.764 13.335 1.00 94.69 104 GLN A C 1
ATOM 839 O O . GLN A 1 104 ? 0.876 -7.744 13.721 1.00 94.69 104 GLN A O 1
ATOM 844 N N . SER A 1 105 ? 0.825 -5.723 12.741 1.00 95.62 105 SER A N 1
ATOM 845 C CA . SER A 1 105 ? 2.258 -5.628 12.475 1.00 95.62 105 SER A CA 1
ATOM 846 C C . SER A 1 105 ? 2.666 -4.183 12.213 1.00 95.62 105 SER A C 1
ATOM 848 O O . SER A 1 105 ? 1.828 -3.341 11.878 1.00 95.62 105 SER A O 1
ATOM 850 N N . VAL A 1 106 ? 3.970 -3.924 12.272 1.00 95.31 106 VAL A N 1
ATOM 851 C CA . VAL A 1 106 ? 4.569 -2.633 11.930 1.00 95.31 106 VAL A CA 1
ATOM 852 C C . VAL A 1 106 ? 5.616 -2.853 10.845 1.00 95.31 106 VAL A C 1
ATOM 854 O O . VAL A 1 106 ? 6.506 -3.686 11.009 1.00 95.31 106 VAL A O 1
ATOM 857 N N . LEU A 1 107 ? 5.504 -2.118 9.740 1.00 96.44 107 LEU A N 1
ATOM 858 C CA . LEU A 1 107 ? 6.497 -2.093 8.670 1.00 96.44 107 LEU A CA 1
ATOM 859 C C . LEU A 1 107 ? 7.570 -1.068 9.038 1.00 96.44 107 LEU A C 1
ATOM 861 O O . LEU A 1 107 ? 7.260 0.093 9.327 1.00 96.44 107 LEU A O 1
ATOM 865 N N . LEU A 1 108 ? 8.821 -1.516 9.046 1.00 94.56 108 LEU A N 1
ATOM 866 C CA . LEU A 1 108 ? 9.987 -0.744 9.470 1.00 94.56 108 LEU A CA 1
ATOM 867 C C . LEU A 1 108 ? 10.960 -0.583 8.299 1.00 94.56 108 LEU A C 1
ATOM 869 O O . LEU A 1 108 ? 10.999 -1.429 7.413 1.00 94.56 108 LEU A O 1
ATOM 873 N N . ASP A 1 109 ? 11.757 0.486 8.317 1.00 92.38 109 ASP A N 1
ATOM 874 C CA . ASP A 1 109 ? 12.865 0.722 7.375 1.00 92.38 109 ASP A CA 1
ATOM 875 C C . ASP A 1 109 ? 12.454 0.808 5.885 1.00 92.38 109 ASP A C 1
ATOM 877 O O . ASP A 1 109 ? 13.228 0.515 4.965 1.00 92.38 109 ASP A O 1
ATOM 881 N N . GLY A 1 110 ? 11.216 1.240 5.621 1.00 92.38 110 GLY A N 1
ATOM 882 C CA . GLY A 1 110 ? 10.679 1.368 4.265 1.00 92.38 110 GLY A CA 1
ATOM 883 C C . GLY A 1 110 ? 10.962 2.704 3.571 1.00 92.38 110 GLY A C 1
ATOM 884 O O . GLY A 1 110 ? 11.086 2.724 2.350 1.00 92.38 110 GLY A O 1
ATOM 885 N N . ALA A 1 111 ? 11.124 3.802 4.308 1.00 93.75 111 ALA A N 1
ATOM 886 C CA . ALA A 1 111 ? 11.437 5.129 3.770 1.00 93.75 111 ALA A CA 1
ATOM 887 C C . ALA A 1 111 ? 12.314 5.918 4.751 1.00 93.75 111 ALA A C 1
ATOM 889 O O . ALA A 1 111 ? 12.305 5.629 5.945 1.00 93.75 111 ALA A O 1
ATOM 890 N N . ASP A 1 112 ? 13.031 6.932 4.258 1.00 91.81 112 ASP A N 1
ATOM 891 C CA . ASP A 1 112 ? 13.854 7.807 5.110 1.00 91.81 112 ASP A CA 1
ATOM 892 C C . ASP A 1 112 ? 13.104 9.065 5.556 1.00 91.81 112 ASP A C 1
ATOM 894 O O . ASP A 1 112 ? 13.289 9.535 6.678 1.00 91.81 112 ASP A O 1
ATOM 898 N N . ILE A 1 113 ? 12.265 9.616 4.672 1.00 90.25 113 ILE A N 1
ATOM 899 C CA . ILE A 1 113 ? 11.579 10.899 4.877 1.00 90.25 113 ILE A CA 1
ATOM 900 C C . ILE A 1 113 ? 10.068 10.694 4.947 1.00 90.25 113 ILE A C 1
ATOM 902 O O . ILE A 1 113 ? 9.454 10.988 5.965 1.00 90.25 113 ILE A O 1
ATOM 906 N N . GLU A 1 114 ? 9.466 10.187 3.872 1.00 91.31 114 GLU A N 1
ATOM 907 C CA . GLU A 1 114 ? 8.021 9.991 3.785 1.00 91.31 114 GLU A CA 1
ATOM 908 C C . GLU A 1 114 ? 7.656 8.852 2.830 1.00 91.31 114 GLU A C 1
ATOM 910 O O . GLU A 1 114 ? 8.451 8.436 1.978 1.00 91.31 114 GLU A O 1
ATOM 915 N N . TYR A 1 115 ? 6.424 8.370 2.974 1.00 94.19 115 TYR A N 1
ATOM 916 C CA . TYR A 1 115 ? 5.770 7.543 1.970 1.00 94.19 115 TYR A CA 1
ATOM 917 C C . TYR A 1 115 ? 4.847 8.416 1.128 1.00 94.19 115 TYR A C 1
ATOM 919 O O . TYR A 1 115 ? 4.121 9.247 1.667 1.00 94.19 115 TYR A O 1
ATOM 927 N N . LEU A 1 116 ? 4.845 8.178 -0.179 1.00 93.88 116 LEU A N 1
ATOM 928 C CA . LEU A 1 116 ? 3.951 8.813 -1.145 1.00 93.88 116 LEU A CA 1
ATOM 929 C C . LEU A 1 116 ? 2.663 8.003 -1.348 1.00 93.88 116 LEU A C 1
ATOM 931 O O . LEU A 1 116 ? 1.621 8.563 -1.681 1.00 93.88 116 LEU A O 1
ATOM 935 N N . MET A 1 117 ? 2.717 6.683 -1.135 1.00 94.62 117 MET A N 1
ATOM 936 C CA . MET A 1 117 ? 1.567 5.795 -1.312 1.00 94.62 117 MET A CA 1
ATOM 937 C C . MET A 1 117 ? 1.649 4.565 -0.409 1.00 94.62 117 MET A C 1
ATOM 939 O O . MET A 1 117 ? 2.735 4.036 -0.171 1.00 94.62 117 MET A O 1
ATOM 943 N N . ILE A 1 118 ? 0.484 4.103 0.059 1.00 96.00 118 ILE A N 1
ATOM 944 C CA . ILE A 1 118 ? 0.301 2.824 0.753 1.00 96.00 118 ILE A CA 1
ATOM 945 C C . ILE A 1 118 ? -0.981 2.179 0.228 1.00 96.00 118 ILE A C 1
ATOM 947 O O . ILE A 1 118 ? -2.036 2.818 0.226 1.00 96.00 118 ILE A O 1
ATOM 951 N N . GLU A 1 119 ? -0.911 0.921 -0.197 1.00 95.44 119 GLU A N 1
ATOM 952 C CA . GLU A 1 119 ? -2.057 0.217 -0.778 1.00 95.44 119 GLU A CA 1
ATOM 953 C C . GLU A 1 119 ? -2.064 -1.263 -0.392 1.00 95.44 119 GLU A C 1
ATOM 955 O O . GLU A 1 119 ? -1.050 -1.953 -0.493 1.00 95.44 119 GLU A O 1
ATOM 960 N N . PHE A 1 120 ? -3.217 -1.770 0.043 1.00 96.25 120 PHE A N 1
ATOM 961 C CA . PHE A 1 120 ? -3.409 -3.203 0.236 1.00 96.25 120 PHE A CA 1
ATOM 962 C C . PHE A 1 120 ? -3.636 -3.904 -1.099 1.00 96.25 120 PHE A C 1
ATOM 964 O O . PHE A 1 120 ? -4.404 -3.439 -1.934 1.00 96.25 120 PHE A O 1
ATOM 971 N N . SER A 1 121 ? -3.048 -5.085 -1.253 1.00 94.75 121 SER A N 1
ATOM 972 C CA . SER A 1 121 ? -3.502 -6.026 -2.272 1.00 94.75 121 SER A CA 1
ATOM 973 C C . SER A 1 121 ? -4.804 -6.718 -1.848 1.00 94.75 121 SER A C 1
ATOM 975 O O . SER A 1 121 ? -5.219 -6.654 -0.688 1.00 94.75 121 SER A O 1
ATOM 977 N N . ASN A 1 122 ? -5.399 -7.473 -2.773 1.00 88.62 122 ASN A N 1
ATOM 978 C CA . ASN A 1 122 ? -6.477 -8.419 -2.464 1.00 88.62 122 ASN A CA 1
ATOM 979 C C . ASN A 1 122 ? -5.982 -9.711 -1.777 1.00 88.62 122 ASN A C 1
ATOM 981 O O . ASN A 1 122 ? -6.788 -10.589 -1.479 1.00 88.62 122 ASN A O 1
ATOM 985 N N . GLY A 1 123 ? -4.672 -9.850 -1.547 1.00 89.38 123 GLY A N 1
ATOM 986 C CA . GLY A 1 123 ? -4.053 -11.002 -0.896 1.00 89.38 123 GLY A CA 1
ATOM 987 C C . GLY A 1 123 ? -3.295 -10.623 0.376 1.00 89.38 123 GLY A C 1
ATOM 988 O O . GLY A 1 123 ? -3.709 -9.766 1.152 1.00 89.38 123 GLY A O 1
ATOM 989 N N . GLU A 1 124 ? -2.152 -11.270 0.588 1.00 90.94 124 GLU A N 1
ATOM 990 C CA . GLU A 1 124 ? -1.325 -11.134 1.799 1.00 90.94 124 GLU A CA 1
ATOM 991 C C . GLU A 1 124 ? -0.305 -9.985 1.729 1.00 90.94 124 GLU A C 1
ATOM 993 O O . GLU A 1 124 ? 0.512 -9.806 2.636 1.00 90.94 124 GLU A O 1
ATOM 998 N N . ALA A 1 125 ? -0.340 -9.203 0.648 1.00 95.12 125 ALA A N 1
ATOM 999 C CA . ALA A 1 125 ? 0.630 -8.154 0.388 1.00 95.12 125 ALA A CA 1
ATOM 1000 C C . ALA A 1 125 ? 0.075 -6.747 0.629 1.00 95.12 125 ALA A C 1
ATOM 1002 O O . ALA A 1 125 ? -1.101 -6.467 0.384 1.00 95.12 125 ALA A O 1
ATOM 1003 N N . ILE A 1 126 ? 0.943 -5.857 1.089 1.00 97.25 126 ILE A N 1
ATOM 1004 C CA . ILE A 1 126 ? 0.730 -4.411 1.118 1.00 97.25 126 ILE A CA 1
ATOM 1005 C C . ILE A 1 126 ? 1.909 -3.749 0.410 1.00 97.25 126 ILE A C 1
ATOM 1007 O O . ILE A 1 126 ? 3.040 -4.230 0.483 1.00 97.25 126 ILE A O 1
ATOM 1011 N N . LEU A 1 127 ? 1.640 -2.668 -0.304 1.00 96.94 127 LEU A N 1
ATOM 1012 C CA . LEU A 1 127 ? 2.623 -1.907 -1.051 1.00 96.94 127 LEU A CA 1
ATOM 1013 C C . LEU A 1 127 ? 2.876 -0.571 -0.379 1.00 96.94 127 LEU A C 1
ATOM 1015 O O . LEU A 1 127 ? 1.941 0.078 0.085 1.00 96.94 127 LEU A O 1
ATOM 1019 N N . THR A 1 128 ? 4.133 -0.143 -0.391 1.00 97.12 128 THR A N 1
ATOM 1020 C CA . THR A 1 128 ? 4.532 1.216 -0.025 1.00 97.12 128 THR A CA 1
ATOM 1021 C C . THR A 1 128 ? 5.415 1.817 -1.112 1.00 97.12 128 THR A C 1
ATOM 1023 O O . THR A 1 128 ? 6.353 1.157 -1.564 1.00 97.12 128 THR A O 1
ATOM 1026 N N . LEU A 1 129 ? 5.173 3.076 -1.467 1.00 96.19 129 LEU A N 1
ATOM 1027 C CA . LEU A 1 129 ? 6.065 3.896 -2.291 1.00 96.19 129 LEU A CA 1
ATOM 1028 C C . LEU A 1 129 ? 6.722 4.948 -1.395 1.00 96.19 129 LEU A C 1
ATOM 1030 O O . LEU A 1 129 ? 6.013 5.735 -0.768 1.00 96.19 129 LEU A O 1
ATOM 1034 N N . SER A 1 130 ? 8.048 4.959 -1.314 1.00 94.94 130 SER A N 1
ATOM 1035 C CA . SER A 1 130 ? 8.812 5.980 -0.583 1.00 94.94 130 SER A CA 1
ATOM 1036 C C . SER A 1 130 ? 9.086 7.214 -1.445 1.00 94.94 130 SER A C 1
ATOM 1038 O O . SER A 1 130 ? 9.025 7.141 -2.666 1.00 94.94 130 SER A O 1
ATOM 1040 N N . ALA A 1 131 ? 9.411 8.348 -0.826 1.00 91.38 131 ALA A N 1
ATOM 1041 C CA . ALA A 1 131 ? 9.914 9.530 -1.530 1.00 91.38 131 ALA A CA 1
ATOM 1042 C C . ALA A 1 131 ? 11.449 9.513 -1.716 1.00 91.38 131 ALA A C 1
ATOM 1044 O O . ALA A 1 131 ? 12.163 8.697 -1.127 1.00 91.38 131 ALA A O 1
ATOM 1045 N N . ILE A 1 132 ? 11.964 10.461 -2.510 1.00 88.38 132 ILE A N 1
ATOM 1046 C CA . ILE A 1 132 ? 13.402 10.791 -2.599 1.00 88.38 132 ILE A CA 1
ATOM 1047 C C . ILE A 1 132 ? 13.933 11.132 -1.189 1.00 88.38 132 ILE A C 1
ATOM 1049 O O . ILE A 1 132 ? 13.203 11.750 -0.412 1.00 88.38 132 ILE A O 1
ATOM 1053 N N . PRO A 1 133 ? 15.173 10.749 -0.812 1.00 86.94 133 PRO A N 1
ATOM 1054 C CA . PRO A 1 133 ? 16.310 10.325 -1.648 1.00 86.94 133 PRO A CA 1
ATOM 1055 C C . PRO A 1 133 ? 16.317 8.863 -2.091 1.00 86.94 133 PRO A C 1
ATOM 1057 O O . PRO A 1 133 ? 17.054 8.523 -3.009 1.00 86.94 133 PRO A O 1
ATOM 1060 N N . ASN A 1 134 ? 15.507 8.014 -1.466 1.00 88.50 134 ASN A N 1
ATOM 1061 C CA . ASN A 1 134 ? 15.458 6.587 -1.756 1.00 88.50 134 ASN A CA 1
ATOM 1062 C C . ASN A 1 134 ? 14.071 6.228 -2.284 1.00 88.50 134 ASN A C 1
ATOM 1064 O O . ASN A 1 134 ? 13.266 5.643 -1.561 1.00 88.50 134 ASN A O 1
ATOM 1068 N N . LEU A 1 135 ? 13.801 6.599 -3.536 1.00 92.06 135 LEU A N 1
ATOM 1069 C CA . LEU A 1 135 ? 12.583 6.277 -4.271 1.00 92.06 135 LEU A CA 1
ATOM 1070 C C . LEU A 1 135 ? 12.568 4.775 -4.593 1.00 92.06 135 LEU A C 1
ATOM 1072 O O . LEU A 1 135 ? 13.316 4.273 -5.435 1.00 92.06 135 LEU A O 1
ATOM 1076 N N . LYS A 1 136 ? 11.711 4.034 -3.897 1.00 94.06 136 LYS A N 1
ATOM 1077 C CA . LYS A 1 136 ? 11.547 2.592 -4.072 1.00 94.06 136 LYS A CA 1
ATOM 1078 C C . LYS A 1 136 ? 10.108 2.186 -3.803 1.00 94.06 136 LYS A C 1
ATOM 1080 O O . LYS A 1 136 ? 9.399 2.787 -2.995 1.00 94.06 136 LYS A O 1
ATOM 1085 N N . VAL A 1 137 ? 9.701 1.122 -4.474 1.00 95.56 137 VAL A N 1
ATOM 1086 C CA . VAL A 1 137 ? 8.473 0.400 -4.171 1.00 95.56 137 VAL A CA 1
ATOM 1087 C C . VAL A 1 137 ? 8.846 -0.827 -3.361 1.00 95.56 137 VAL A C 1
ATOM 1089 O O . VAL A 1 137 ? 9.708 -1.607 -3.765 1.00 95.56 137 VAL A O 1
ATOM 1092 N N . ILE A 1 138 ? 8.201 -1.005 -2.214 1.00 96.12 138 ILE A N 1
ATOM 1093 C CA . ILE A 1 138 ? 8.383 -2.191 -1.381 1.00 96.12 138 ILE A CA 1
ATOM 1094 C C . ILE A 1 138 ? 7.049 -2.910 -1.263 1.00 96.12 138 ILE A C 1
ATOM 1096 O O . ILE A 1 138 ? 6.021 -2.307 -0.950 1.00 96.12 138 ILE A O 1
ATOM 1100 N N . VAL A 1 139 ? 7.091 -4.212 -1.515 1.00 96.50 139 VAL A N 1
ATOM 1101 C CA . VAL A 1 139 ? 5.986 -5.136 -1.295 1.00 96.50 139 VAL A CA 1
ATOM 1102 C C . VAL A 1 139 ? 6.272 -5.878 0.001 1.00 96.50 139 VAL A C 1
ATOM 1104 O O . VAL A 1 139 ? 7.324 -6.500 0.146 1.00 96.50 139 VAL A O 1
ATOM 1107 N N . TRP A 1 140 ? 5.341 -5.813 0.943 1.00 96.75 140 TRP A N 1
ATOM 1108 C CA . TRP A 1 140 ? 5.462 -6.395 2.275 1.00 96.75 140 TRP A CA 1
ATOM 1109 C C . TRP A 1 140 ? 4.397 -7.453 2.482 1.00 96.75 140 TRP A C 1
ATOM 1111 O O . TRP A 1 140 ? 3.291 -7.327 1.965 1.00 96.75 140 TRP A O 1
ATOM 1121 N N . ASN A 1 141 ? 4.692 -8.446 3.310 1.00 95.19 141 ASN A N 1
ATOM 1122 C CA . ASN A 1 141 ? 3.673 -9.298 3.891 1.00 95.19 141 ASN A CA 1
ATOM 1123 C C . ASN A 1 141 ? 3.046 -8.550 5.074 1.00 95.19 141 ASN A C 1
ATOM 1125 O O . ASN A 1 141 ? 3.703 -8.317 6.090 1.00 95.19 141 ASN A O 1
ATOM 1129 N N . TRP A 1 142 ? 1.775 -8.165 4.955 1.00 95.38 142 TRP A N 1
ATOM 1130 C CA . TRP A 1 142 ? 1.119 -7.365 5.993 1.00 95.38 142 TRP A CA 1
ATOM 1131 C C . TRP A 1 142 ? 0.814 -8.155 7.271 1.00 95.38 142 TRP A C 1
ATOM 1133 O O . TRP A 1 142 ? 0.467 -7.550 8.280 1.00 95.38 142 TRP A O 1
ATOM 1143 N N . MET A 1 143 ? 0.910 -9.490 7.269 1.00 94.62 143 MET A N 1
ATOM 1144 C CA . MET A 1 143 ? 0.660 -10.290 8.473 1.00 94.62 143 MET A CA 1
ATOM 1145 C C . MET A 1 143 ? 1.811 -10.196 9.468 1.00 94.62 143 MET A C 1
ATOM 1147 O O . MET A 1 143 ? 1.571 -10.193 10.674 1.00 94.62 143 MET A O 1
ATOM 1151 N N . ASN A 1 144 ? 3.048 -10.167 8.969 1.00 94.31 144 ASN A N 1
ATOM 1152 C CA . ASN A 1 144 ? 4.258 -10.253 9.788 1.00 94.31 144 ASN A CA 1
ATOM 1153 C C . ASN A 1 144 ? 5.233 -9.080 9.580 1.00 94.31 144 ASN A C 1
ATOM 1155 O O . ASN A 1 144 ? 6.255 -9.020 10.259 1.00 94.31 144 ASN A O 1
ATOM 1159 N N . GLY A 1 145 ? 4.931 -8.165 8.658 1.00 94.62 145 GLY A N 1
ATOM 1160 C CA . GLY A 1 145 ? 5.744 -6.995 8.340 1.00 94.62 145 GLY A CA 1
ATOM 1161 C C . GLY A 1 145 ? 7.040 -7.285 7.582 1.00 94.62 145 GLY A C 1
ATOM 1162 O O . GLY A 1 145 ? 7.903 -6.415 7.502 1.00 94.62 145 GLY A O 1
ATOM 1163 N N . GLN A 1 146 ? 7.211 -8.489 7.029 1.00 94.38 146 GLN A N 1
ATOM 1164 C CA . GLN A 1 146 ? 8.413 -8.849 6.276 1.00 94.38 146 GLN A CA 1
ATOM 1165 C C . GLN A 1 146 ? 8.388 -8.283 4.857 1.00 94.38 146 GLN A C 1
ATOM 1167 O O . GLN A 1 146 ? 7.352 -8.279 4.192 1.00 94.38 146 GLN A O 1
ATOM 1172 N N . ILE A 1 147 ? 9.555 -7.872 4.363 1.00 94.31 147 ILE A N 1
ATOM 1173 C CA . ILE A 1 147 ? 9.737 -7.470 2.967 1.00 94.31 147 ILE A CA 1
ATOM 1174 C C . ILE A 1 147 ? 9.668 -8.713 2.074 1.00 94.31 147 ILE A C 1
ATOM 1176 O O . ILE A 1 147 ? 10.430 -9.661 2.256 1.00 94.31 147 ILE A O 1
ATOM 1180 N N . ILE A 1 148 ? 8.766 -8.685 1.095 1.00 93.56 148 ILE A N 1
ATOM 1181 C CA . ILE A 1 148 ? 8.643 -9.687 0.029 1.00 93.56 148 ILE A CA 1
ATOM 1182 C C . ILE A 1 148 ? 9.590 -9.327 -1.116 1.00 93.56 148 ILE A C 1
ATOM 1184 O O . ILE A 1 148 ? 10.351 -10.173 -1.584 1.00 93.56 148 ILE A O 1
ATOM 1188 N N . ALA A 1 149 ? 9.535 -8.074 -1.569 1.00 93.50 149 ALA A N 1
ATOM 1189 C CA . ALA A 1 149 ? 10.352 -7.570 -2.664 1.00 93.50 149 ALA A CA 1
ATOM 1190 C C . ALA A 1 149 ? 10.564 -6.058 -2.550 1.00 93.50 149 ALA A C 1
ATOM 1192 O O . ALA A 1 149 ? 9.685 -5.334 -2.082 1.00 93.50 149 ALA A O 1
ATOM 1193 N N . THR A 1 150 ? 11.709 -5.597 -3.048 1.00 93.69 150 THR A N 1
ATOM 1194 C CA . THR A 1 150 ? 12.049 -4.177 -3.174 1.00 93.69 150 THR A CA 1
ATOM 1195 C C . THR A 1 150 ? 12.399 -3.889 -4.625 1.00 93.69 150 THR A C 1
ATOM 1197 O O . THR A 1 150 ? 13.259 -4.554 -5.199 1.00 93.69 150 THR A O 1
ATOM 1200 N N . ILE A 1 151 ? 11.740 -2.892 -5.203 1.00 92.56 151 ILE A N 1
ATOM 1201 C CA . ILE A 1 151 ? 11.979 -2.390 -6.552 1.00 92.56 151 ILE A CA 1
ATOM 1202 C C . ILE A 1 151 ? 12.525 -0.972 -6.400 1.00 92.56 151 ILE A C 1
ATOM 1204 O O . ILE A 1 151 ? 11.809 -0.067 -5.970 1.00 92.56 151 ILE A O 1
ATOM 1208 N N . ASN A 1 152 ? 13.806 -0.786 -6.708 1.00 91.12 152 ASN A N 1
ATOM 1209 C CA . ASN A 1 152 ? 14.434 0.530 -6.655 1.00 91.12 152 ASN A CA 1
ATOM 1210 C C . ASN A 1 152 ? 14.056 1.320 -7.906 1.00 91.12 152 ASN A C 1
ATOM 1212 O O . ASN A 1 152 ? 14.195 0.815 -9.014 1.00 91.12 152 ASN A O 1
ATOM 1216 N N . LEU A 1 153 ? 13.597 2.554 -7.712 1.00 88.88 153 LEU A N 1
ATOM 1217 C CA . LEU A 1 153 ? 13.222 3.470 -8.790 1.00 88.88 153 LEU A CA 1
ATOM 1218 C C . LEU A 1 153 ? 14.165 4.678 -8.875 1.00 88.88 153 LEU A C 1
ATOM 1220 O O . LEU A 1 153 ? 13.937 5.563 -9.688 1.00 88.88 153 LEU A O 1
ATOM 1224 N N . ASN A 1 154 ? 15.224 4.713 -8.057 1.00 77.62 154 ASN A N 1
ATOM 1225 C CA . ASN A 1 154 ? 16.227 5.787 -8.027 1.00 77.62 154 ASN A CA 1
ATOM 1226 C C . ASN A 1 154 ? 16.890 6.058 -9.385 1.00 77.62 154 ASN A C 1
ATOM 1228 O O . ASN A 1 154 ? 17.447 7.132 -9.588 1.00 77.62 154 ASN A O 1
ATOM 1232 N N . GLU A 1 155 ? 16.884 5.070 -10.276 1.00 68.81 155 GLU A N 1
ATOM 1233 C CA . GLU A 1 155 ? 17.483 5.167 -11.605 1.00 68.81 155 GLU A CA 1
ATOM 1234 C C . GLU A 1 155 ? 16.526 5.801 -12.625 1.00 68.81 155 GLU A C 1
ATOM 1236 O O . GLU A 1 155 ? 16.979 6.261 -13.663 1.00 68.81 155 GLU A O 1
ATOM 1241 N N . SER A 1 156 ? 15.228 5.907 -12.315 1.00 69.50 156 SER A N 1
ATOM 1242 C CA . SER A 1 156 ? 14.261 6.594 -13.172 1.00 69.50 156 SER A CA 1
ATOM 1243 C C . SER A 1 156 ? 14.365 8.110 -13.003 1.00 69.50 156 SER A C 1
ATOM 1245 O O . SER A 1 156 ? 14.425 8.625 -11.884 1.00 69.50 156 SER A O 1
ATOM 1247 N N . LEU A 1 157 ? 14.328 8.845 -14.117 1.00 68.81 157 LEU A N 1
ATOM 1248 C CA . LEU A 1 157 ? 14.315 10.312 -14.101 1.00 68.81 157 LEU A CA 1
ATOM 1249 C C . LEU A 1 157 ? 12.941 10.887 -13.713 1.00 68.81 157 LEU A C 1
ATOM 1251 O O . LEU A 1 157 ? 12.807 12.101 -13.528 1.00 68.81 157 LEU A O 1
ATOM 1255 N N . MET A 1 158 ? 11.918 10.036 -13.588 1.00 74.75 158 MET A N 1
ATOM 1256 C CA . MET A 1 158 ? 10.529 10.425 -13.379 1.00 74.75 158 MET A CA 1
ATOM 1257 C C . MET A 1 158 ? 9.926 9.766 -12.134 1.00 74.75 158 MET A C 1
ATOM 1259 O O . MET A 1 158 ? 10.233 8.630 -11.780 1.00 74.75 158 MET A O 1
ATOM 1263 N N . TYR A 1 159 ? 9.001 10.474 -11.483 1.00 83.62 159 TYR A N 1
ATOM 1264 C CA . TYR A 1 159 ? 8.143 9.858 -10.474 1.00 83.62 159 TYR A CA 1
ATOM 1265 C C . TYR A 1 159 ? 7.063 9.010 -11.153 1.00 83.62 159 TYR A C 1
ATOM 1267 O O . TYR A 1 159 ? 6.531 9.430 -12.185 1.00 83.62 159 TYR A O 1
ATOM 1275 N N . PRO A 1 160 ? 6.703 7.852 -10.576 1.00 89.50 160 PRO A N 1
ATOM 1276 C CA . PRO A 1 160 ? 5.558 7.100 -11.057 1.00 89.50 160 PRO A CA 1
ATOM 1277 C C . PRO A 1 160 ? 4.271 7.891 -10.790 1.00 89.50 160 PRO A C 1
ATOM 1279 O O . PRO A 1 160 ? 4.056 8.387 -9.683 1.00 89.50 160 PRO A O 1
ATOM 1282 N N . ASP A 1 161 ? 3.406 7.980 -11.798 1.00 87.50 161 ASP A N 1
ATOM 1283 C CA . ASP A 1 161 ? 2.088 8.611 -11.682 1.00 87.50 161 ASP A CA 1
ATOM 1284 C C . ASP A 1 161 ? 1.131 7.728 -10.869 1.00 87.50 161 ASP A C 1
ATOM 1286 O O . ASP A 1 161 ? 0.288 8.223 -10.118 1.00 87.50 161 ASP A O 1
ATOM 1290 N N . PHE A 1 162 ? 1.273 6.405 -10.989 1.00 84.44 162 PHE A N 1
ATOM 1291 C CA . PHE A 1 162 ? 0.564 5.450 -10.150 1.00 84.44 162 PHE A CA 1
ATOM 1292 C C . PHE A 1 162 ? 1.341 4.147 -9.976 1.00 84.44 162 PHE A C 1
ATOM 1294 O O . PHE A 1 162 ? 2.121 3.721 -10.832 1.00 84.44 162 PHE A O 1
ATOM 1301 N N . VAL A 1 163 ? 1.066 3.487 -8.856 1.00 92.62 163 VAL A N 1
ATOM 1302 C CA . VAL A 1 163 ? 1.563 2.155 -8.534 1.00 92.62 163 VAL A CA 1
ATOM 1303 C C . VAL A 1 163 ? 0.389 1.352 -7.995 1.00 92.62 163 VAL A C 1
ATOM 1305 O O . VAL A 1 163 ? -0.280 1.832 -7.089 1.00 92.62 163 VAL A O 1
ATOM 1308 N N . CYS A 1 164 ? 0.106 0.175 -8.551 1.00 91.69 164 CYS A N 1
ATOM 1309 C CA . CYS A 1 164 ? -1.020 -0.642 -8.092 1.00 91.69 164 CYS A CA 1
ATOM 1310 C C . CYS A 1 164 ? -0.820 -2.134 -8.357 1.00 91.69 164 CYS A C 1
ATOM 1312 O O . CYS A 1 164 ? -0.210 -2.542 -9.353 1.00 91.69 164 CYS A O 1
ATOM 1314 N N . PHE A 1 165 ? -1.365 -2.966 -7.472 1.00 92.69 165 PHE A N 1
ATOM 1315 C CA . PHE A 1 165 ? -1.430 -4.411 -7.687 1.00 92.69 165 PHE A CA 1
ATOM 1316 C C . PHE A 1 165 ? -2.420 -4.768 -8.799 1.00 92.69 165 PHE A C 1
ATOM 1318 O O . PHE A 1 165 ? -3.411 -4.066 -9.009 1.00 92.69 165 PHE A O 1
ATOM 1325 N N . SER A 1 166 ? -2.212 -5.915 -9.452 1.00 90.19 166 SER A N 1
ATOM 1326 C CA . SER A 1 166 ? -3.323 -6.553 -10.155 1.00 90.19 166 SER A CA 1
ATOM 1327 C C . SER A 1 166 ? -4.411 -6.937 -9.142 1.00 90.19 166 SER A C 1
ATOM 1329 O O . SER A 1 166 ? -4.112 -7.524 -8.093 1.00 90.19 166 SER A O 1
ATOM 1331 N N . PRO A 1 167 ? -5.688 -6.670 -9.460 1.00 86.88 167 PRO A N 1
ATOM 1332 C CA . PRO A 1 167 ? -6.808 -7.050 -8.618 1.00 86.88 167 PRO A CA 1
ATOM 1333 C C . PRO A 1 167 ? -6.975 -8.570 -8.519 1.00 86.88 167 PRO A C 1
ATOM 1335 O O . PRO A 1 167 ? -7.515 -9.044 -7.521 1.00 86.88 167 PRO A O 1
ATOM 1338 N N . THR A 1 168 ? -6.538 -9.346 -9.517 1.00 87.06 168 THR A N 1
ATOM 1339 C CA . THR A 1 168 ? -6.707 -10.810 -9.495 1.00 87.06 168 THR A CA 1
ATOM 1340 C C . THR A 1 168 ? -5.483 -11.534 -8.960 1.00 87.06 168 THR A C 1
ATOM 1342 O O . THR A 1 168 ? -5.611 -12.575 -8.314 1.00 87.06 168 THR A O 1
ATOM 1345 N N . ASN A 1 169 ? -4.301 -10.952 -9.154 1.00 89.81 169 ASN A N 1
ATOM 1346 C CA . ASN A 1 169 ? -3.048 -11.556 -8.751 1.00 89.81 169 ASN A CA 1
ATOM 1347 C C . ASN A 1 169 ? -2.105 -10.519 -8.143 1.00 89.81 169 ASN A C 1
ATOM 1349 O O . ASN A 1 169 ? -1.382 -9.822 -8.848 1.00 89.81 169 ASN A O 1
ATOM 1353 N N . TRP A 1 170 ? -2.028 -10.486 -6.813 1.00 90.06 170 TRP A N 1
ATOM 1354 C CA . TRP A 1 170 ? -1.160 -9.553 -6.087 1.00 90.06 170 TRP A CA 1
ATOM 1355 C C . TRP A 1 170 ? 0.336 -9.703 -6.416 1.00 90.06 170 TRP A C 1
ATOM 1357 O O . TRP A 1 170 ? 1.127 -8.818 -6.102 1.00 90.06 170 TRP A O 1
ATOM 1367 N N . ARG A 1 171 ? 0.749 -10.811 -7.046 1.00 91.44 171 ARG A N 1
ATOM 1368 C CA . ARG A 1 171 ? 2.132 -11.008 -7.500 1.00 91.44 171 ARG A CA 1
ATOM 1369 C C . ARG A 1 171 ? 2.458 -10.197 -8.750 1.00 91.44 171 ARG A C 1
ATOM 1371 O O . ARG A 1 171 ? 3.632 -10.049 -9.067 1.00 91.44 171 ARG A O 1
ATOM 1378 N N . ASN A 1 172 ? 1.451 -9.684 -9.447 1.00 91.44 172 ASN A N 1
ATOM 1379 C CA . ASN A 1 172 ? 1.625 -8.764 -10.555 1.00 91.44 172 ASN A CA 1
ATOM 1380 C C . ASN A 1 172 ? 1.417 -7.339 -10.041 1.00 91.44 172 ASN A C 1
ATOM 1382 O O . ASN A 1 172 ? 0.409 -7.025 -9.406 1.00 91.44 172 ASN A O 1
ATOM 1386 N N . LEU A 1 173 ? 2.381 -6.477 -10.324 1.00 92.19 173 LEU A N 1
ATOM 1387 C CA . LEU A 1 173 ? 2.413 -5.089 -9.904 1.00 92.19 173 LEU A CA 1
ATOM 1388 C C . LEU A 1 173 ? 2.612 -4.203 -11.128 1.00 92.19 173 LEU A C 1
ATOM 1390 O O . LEU A 1 173 ? 3.423 -4.513 -11.994 1.00 92.19 173 LEU A O 1
ATOM 1394 N N . THR A 1 174 ? 1.909 -3.079 -11.174 1.00 92.56 174 THR A N 1
ATOM 1395 C CA . THR A 1 174 ? 2.105 -2.069 -12.215 1.00 92.56 174 THR A CA 1
ATOM 1396 C C . THR A 1 174 ? 2.704 -0.823 -11.616 1.00 92.56 174 THR A C 1
ATOM 1398 O O . THR A 1 174 ? 2.201 -0.315 -10.617 1.00 92.56 174 THR A O 1
ATOM 1401 N N . ILE A 1 175 ? 3.757 -0.329 -12.249 1.00 92.62 175 ILE A N 1
ATOM 1402 C CA . ILE A 1 175 ? 4.340 0.981 -11.995 1.00 92.62 175 ILE A CA 1
ATOM 1403 C C . ILE A 1 175 ? 4.225 1.728 -13.305 1.00 92.62 175 ILE A C 1
ATOM 1405 O O . ILE A 1 175 ? 4.801 1.299 -14.303 1.00 92.62 175 ILE A O 1
ATOM 1409 N N . ALA A 1 176 ? 3.473 2.814 -13.321 1.00 90.44 176 ALA A N 1
ATOM 1410 C CA . ALA A 1 176 ? 3.322 3.576 -14.538 1.00 90.44 176 ALA A CA 1
ATOM 1411 C C . ALA A 1 176 ? 3.793 4.999 -14.388 1.00 90.44 176 ALA A C 1
ATOM 1413 O O . ALA A 1 176 ? 3.691 5.633 -13.338 1.00 90.44 176 ALA A O 1
ATOM 1414 N N . TYR A 1 177 ? 4.262 5.475 -15.519 1.00 89.25 177 TYR A N 1
ATOM 1415 C CA . TYR A 1 177 ? 4.802 6.784 -15.736 1.00 89.25 177 TYR A CA 1
ATOM 1416 C C . TYR A 1 177 ? 4.001 7.427 -16.854 1.00 89.25 177 TYR A C 1
ATOM 1418 O O . TYR A 1 177 ? 3.151 6.815 -17.511 1.00 89.25 177 TYR A O 1
ATOM 1426 N N . LYS A 1 178 ? 4.340 8.675 -17.126 1.00 84.94 178 LYS A N 1
ATOM 1427 C CA . LYS A 1 178 ? 3.631 9.476 -18.106 1.00 84.94 178 LYS A CA 1
ATOM 1428 C C . LYS A 1 178 ? 3.639 8.870 -19.514 1.00 84.94 178 LYS A C 1
ATOM 1430 O O . LYS A 1 178 ? 2.674 9.055 -20.250 1.00 84.94 178 LYS A O 1
ATOM 1435 N N . THR A 1 179 ? 4.719 8.187 -19.894 1.00 81.81 179 THR A N 1
ATOM 1436 C CA . THR A 1 179 ? 4.969 7.681 -21.259 1.00 81.81 179 THR A CA 1
ATOM 1437 C C . THR A 1 179 ? 5.256 6.182 -21.322 1.00 81.81 179 THR A C 1
ATOM 1439 O O . THR A 1 179 ? 5.455 5.646 -22.412 1.00 81.81 179 THR A O 1
ATOM 1442 N N . GLU A 1 180 ? 5.281 5.497 -20.181 1.00 84.69 180 GLU A N 1
ATOM 1443 C CA . GLU A 1 180 ? 5.616 4.079 -20.101 1.00 84.69 180 GLU A CA 1
ATOM 1444 C C . GLU A 1 180 ? 4.922 3.390 -18.928 1.00 84.69 180 GLU A C 1
ATOM 1446 O O . GLU A 1 180 ? 4.532 4.016 -17.940 1.00 84.69 180 GLU A O 1
ATOM 1451 N N . ILE A 1 181 ? 4.780 2.075 -19.043 1.00 88.38 181 ILE A N 1
ATOM 1452 C CA . ILE A 1 181 ? 4.194 1.209 -18.030 1.00 88.38 181 ILE A CA 1
ATOM 1453 C C . ILE A 1 181 ? 5.149 0.041 -17.802 1.00 88.38 181 ILE A C 1
ATOM 1455 O O . ILE A 1 181 ? 5.483 -0.693 -18.727 1.00 88.38 181 ILE A O 1
ATOM 1459 N N . ASN A 1 182 ? 5.554 -0.155 -16.553 1.00 89.75 182 ASN A N 1
ATOM 1460 C CA . ASN A 1 182 ? 6.392 -1.261 -16.117 1.00 89.75 182 ASN A CA 1
ATOM 1461 C C . ASN A 1 182 ? 5.539 -2.262 -15.333 1.00 89.75 182 ASN A C 1
ATOM 1463 O O . ASN A 1 182 ? 4.974 -1.943 -14.282 1.00 89.75 182 ASN A O 1
ATOM 1467 N N . VAL A 1 183 ? 5.441 -3.485 -15.850 1.00 90.25 183 VAL A N 1
ATOM 1468 C CA . VAL A 1 183 ? 4.721 -4.594 -15.222 1.00 90.25 183 VAL A CA 1
ATOM 1469 C C . VAL A 1 183 ? 5.730 -5.507 -14.546 1.00 90.25 183 VAL A C 1
ATOM 1471 O O . VAL A 1 183 ? 6.511 -6.203 -15.192 1.00 90.25 183 VAL A O 1
ATOM 1474 N N . TRP A 1 184 ? 5.684 -5.527 -13.223 1.00 91.69 184 TRP A N 1
ATOM 1475 C CA . TRP A 1 184 ? 6.542 -6.337 -12.379 1.00 91.69 184 TRP A CA 1
ATOM 1476 C C . TRP A 1 184 ? 5.822 -7.611 -11.957 1.00 91.69 184 TRP A C 1
ATOM 1478 O O . TRP A 1 184 ? 4.738 -7.566 -11.380 1.00 91.69 184 TRP A O 1
ATOM 1488 N N . LYS A 1 185 ? 6.445 -8.760 -12.208 1.00 91.62 185 LYS A N 1
ATOM 1489 C CA . LYS A 1 185 ? 5.969 -10.072 -11.766 1.00 91.62 185 LYS A CA 1
ATOM 1490 C C . LYS A 1 185 ? 6.846 -10.588 -10.634 1.00 91.62 185 LYS A C 1
ATOM 1492 O O . LYS A 1 185 ? 8.070 -10.641 -10.760 1.00 91.62 185 LYS A O 1
ATOM 1497 N N . LEU A 1 186 ? 6.208 -10.967 -9.531 1.00 91.88 186 LEU A N 1
ATOM 1498 C CA . LEU A 1 186 ? 6.828 -11.536 -8.339 1.00 91.88 186 LEU A CA 1
ATOM 1499 C C . LEU A 1 186 ? 6.754 -13.063 -8.394 1.00 91.88 186 LEU A C 1
ATOM 1501 O O . LEU A 1 186 ? 5.754 -13.689 -8.025 1.00 91.88 186 LEU A O 1
ATOM 1505 N N . GLU A 1 187 ? 7.842 -13.679 -8.831 1.00 87.00 187 GLU A N 1
ATOM 1506 C CA . GLU A 1 187 ? 7.980 -15.129 -8.888 1.00 87.00 187 GLU A CA 1
ATOM 1507 C C . GLU A 1 187 ? 8.582 -15.643 -7.587 1.00 87.00 187 GLU A C 1
ATOM 1509 O O . GLU A 1 187 ? 9.661 -15.229 -7.171 1.00 87.00 187 GLU A O 1
ATOM 1514 N N . GLN A 1 188 ? 7.891 -16.560 -6.918 1.00 82.50 188 GLN A N 1
ATOM 1515 C CA . GLN A 1 188 ? 8.428 -17.165 -5.707 1.00 82.50 188 GLN A CA 1
ATOM 1516 C C . GLN A 1 188 ? 9.474 -18.207 -6.087 1.00 82.50 188 GLN A C 1
ATOM 1518 O O . GLN A 1 188 ? 9.162 -19.205 -6.730 1.00 82.50 188 GLN A O 1
ATOM 1523 N N . PHE A 1 189 ? 10.712 -17.951 -5.683 1.00 74.00 189 PHE A N 1
ATOM 1524 C CA . PHE A 1 189 ? 11.839 -18.844 -5.914 1.00 74.00 189 PHE A CA 1
ATOM 1525 C C . PHE A 1 189 ? 11.968 -19.888 -4.798 1.00 74.00 189 PHE A C 1
ATOM 1527 O O . PHE A 1 189 ? 12.313 -21.035 -5.058 1.00 74.00 189 PHE A O 1
ATOM 1534 N N . ASP A 1 190 ? 11.673 -19.493 -3.557 1.00 73.12 190 ASP A N 1
ATOM 1535 C CA . ASP A 1 190 ? 11.718 -20.348 -2.364 1.00 73.12 190 ASP A CA 1
ATOM 1536 C C . ASP A 1 190 ? 10.634 -19.903 -1.360 1.00 73.12 190 ASP A C 1
ATOM 1538 O O . ASP A 1 190 ? 9.980 -18.877 -1.558 1.00 73.12 190 ASP A O 1
ATOM 1542 N N . ASN A 1 191 ? 10.454 -20.616 -0.246 1.00 71.31 191 ASN A N 1
ATOM 1543 C CA . ASN A 1 191 ? 9.474 -20.301 0.803 1.00 71.31 191 ASN A CA 1
ATOM 1544 C C . ASN A 1 191 ? 9.552 -18.848 1.309 1.00 71.31 191 ASN A C 1
ATOM 1546 O O . ASN A 1 191 ? 8.550 -18.312 1.773 1.00 71.31 191 ASN A O 1
ATOM 1550 N N . HIS A 1 192 ? 10.719 -18.204 1.192 1.00 66.19 192 HIS A N 1
ATOM 1551 C CA . HIS A 1 192 ? 10.963 -16.851 1.698 1.00 66.19 192 HIS A CA 1
ATOM 1552 C C . HIS A 1 192 ? 11.533 -15.867 0.671 1.00 66.19 192 HIS A C 1
ATOM 1554 O O . HIS A 1 192 ? 11.812 -14.727 1.030 1.00 66.19 192 HIS A O 1
ATOM 1560 N N . ARG A 1 193 ? 11.764 -16.277 -0.584 1.00 72.19 193 ARG A N 1
ATOM 1561 C CA . ARG A 1 193 ? 12.440 -15.424 -1.575 1.00 72.19 193 ARG A CA 1
ATOM 1562 C C . ARG A 1 193 ? 11.610 -15.278 -2.832 1.00 72.19 193 ARG A C 1
ATOM 1564 O O . ARG A 1 193 ? 11.197 -16.272 -3.428 1.00 72.19 193 ARG A O 1
ATOM 1571 N N . PHE A 1 194 ? 11.440 -14.032 -3.250 1.00 83.44 194 PHE A N 1
ATOM 1572 C CA . PHE A 1 194 ? 10.790 -13.672 -4.496 1.00 83.44 194 PHE A CA 1
ATOM 1573 C C . PHE A 1 194 ? 11.825 -13.085 -5.448 1.00 83.44 194 PHE A C 1
ATOM 1575 O O . PHE A 1 194 ? 12.690 -12.307 -5.046 1.00 83.44 194 PHE A O 1
ATOM 1582 N N . LYS A 1 195 ? 11.740 -13.486 -6.710 1.00 84.25 195 LYS A N 1
ATOM 1583 C CA . LYS A 1 195 ? 12.437 -12.869 -7.827 1.00 84.25 195 LYS A CA 1
ATOM 1584 C C . LYS A 1 195 ? 11.470 -11.914 -8.517 1.00 84.25 195 LYS A C 1
ATOM 1586 O O . LYS A 1 195 ? 10.305 -12.243 -8.730 1.00 84.25 195 LYS A O 1
ATOM 1591 N N . THR A 1 196 ? 11.963 -10.734 -8.856 1.00 86.38 196 THR A N 1
ATOM 1592 C CA . THR A 1 196 ? 11.238 -9.726 -9.622 1.00 86.38 196 THR A CA 1
ATOM 1593 C C . THR A 1 196 ? 11.620 -9.841 -11.095 1.00 86.38 196 THR A C 1
ATOM 1595 O O . THR A 1 196 ? 12.801 -9.834 -11.435 1.00 86.38 196 THR A O 1
ATOM 1598 N N . ASN A 1 197 ? 10.625 -9.940 -11.973 1.00 86.12 197 ASN A N 1
ATOM 1599 C CA . ASN A 1 197 ? 10.806 -9.829 -13.419 1.00 86.12 197 ASN A CA 1
ATOM 1600 C C . ASN A 1 197 ? 10.045 -8.593 -13.904 1.00 86.12 197 ASN A C 1
ATOM 1602 O O . ASN A 1 197 ? 8.868 -8.446 -13.581 1.00 86.12 197 ASN A O 1
ATOM 1606 N N . ASN A 1 198 ? 10.702 -7.717 -14.662 1.00 87.06 198 ASN A N 1
ATOM 1607 C CA . ASN A 1 198 ? 10.088 -6.511 -15.216 1.00 87.06 198 ASN A CA 1
ATOM 1608 C C . ASN A 1 198 ? 9.753 -6.712 -16.699 1.00 87.06 198 ASN A C 1
ATOM 1610 O O . ASN A 1 198 ? 10.546 -7.277 -17.450 1.00 87.06 198 ASN A O 1
ATOM 1614 N N . THR A 1 199 ? 8.593 -6.230 -17.125 1.00 85.81 199 THR A N 1
ATOM 1615 C CA . THR A 1 199 ? 8.220 -6.075 -18.531 1.00 85.81 199 THR A CA 1
ATOM 1616 C C . THR A 1 199 ? 7.829 -4.624 -18.762 1.00 85.81 199 THR A C 1
ATOM 1618 O O . THR A 1 199 ? 6.838 -4.153 -18.208 1.00 85.81 199 THR A O 1
ATOM 1621 N N . ARG A 1 200 ? 8.614 -3.925 -19.581 1.00 84.06 200 ARG A N 1
ATOM 1622 C CA . ARG A 1 200 ? 8.392 -2.523 -19.937 1.00 84.06 200 ARG A CA 1
ATOM 1623 C C . ARG A 1 200 ? 7.529 -2.421 -21.191 1.00 84.06 200 ARG A C 1
ATOM 1625 O O . ARG A 1 200 ? 7.759 -3.138 -22.160 1.00 84.06 200 ARG A O 1
ATOM 1632 N N . LEU A 1 201 ? 6.551 -1.524 -21.165 1.00 83.50 201 LEU A N 1
ATOM 1633 C CA . LEU A 1 201 ? 5.647 -1.210 -22.267 1.00 83.50 201 LEU A CA 1
ATOM 1634 C C . LEU A 1 201 ? 5.667 0.301 -22.512 1.00 83.50 201 LEU A C 1
ATOM 1636 O O . LEU A 1 201 ? 5.258 1.082 -21.651 1.00 83.50 201 LEU A O 1
ATOM 1640 N N . LEU A 1 202 ? 6.131 0.715 -23.688 1.00 83.94 202 LEU A N 1
ATOM 1641 C CA . LEU A 1 202 ? 6.120 2.117 -24.104 1.00 83.94 202 LEU A CA 1
ATOM 1642 C C . LEU A 1 202 ? 4.746 2.494 -24.667 1.00 83.94 202 LEU A C 1
ATOM 1644 O O . LEU A 1 202 ? 4.127 1.711 -25.391 1.00 83.94 202 LEU A O 1
ATOM 1648 N N . LEU A 1 203 ? 4.264 3.699 -24.352 1.00 83.88 203 LEU A N 1
ATOM 1649 C CA . LEU A 1 203 ? 3.003 4.186 -24.913 1.00 83.88 203 LEU A CA 1
ATOM 1650 C C . LEU A 1 203 ? 3.148 4.533 -26.402 1.00 83.88 203 LEU A C 1
ATOM 1652 O O . LEU A 1 203 ? 4.244 4.905 -26.834 1.00 83.88 203 LEU A O 1
ATOM 1656 N N . PRO A 1 204 ? 2.058 4.458 -27.190 1.00 83.19 204 PRO A N 1
ATOM 1657 C CA . PRO A 1 204 ? 2.102 4.738 -28.621 1.00 83.19 204 PRO A CA 1
ATOM 1658 C C . PRO A 1 204 ? 2.671 6.123 -28.944 1.00 83.19 204 PRO A C 1
ATOM 1660 O O . PRO A 1 204 ? 2.463 7.096 -28.207 1.00 83.19 204 PRO A O 1
ATOM 1663 N N . LEU A 1 205 ? 3.366 6.211 -30.077 1.00 83.00 205 LEU A N 1
ATOM 1664 C CA . LEU A 1 205 ? 3.798 7.479 -30.658 1.00 83.00 205 LEU A CA 1
ATOM 1665 C C . LEU A 1 205 ? 2.588 8.338 -31.035 1.00 83.00 205 LEU A C 1
ATOM 1667 O O . LEU A 1 205 ? 1.531 7.815 -31.376 1.00 83.00 205 LEU A O 1
ATOM 1671 N N . THR A 1 206 ? 2.745 9.659 -30.974 1.00 80.00 206 THR A N 1
ATOM 1672 C CA . THR A 1 206 ? 1.712 10.584 -31.464 1.00 80.00 206 THR A CA 1
ATOM 1673 C C . THR A 1 206 ? 1.626 10.507 -32.992 1.00 80.00 206 THR A C 1
ATOM 1675 O O . THR A 1 206 ? 2.663 10.418 -33.648 1.00 80.00 206 THR A O 1
ATOM 1678 N N . ASP A 1 207 ? 0.410 10.569 -33.549 1.00 65.38 207 ASP A N 1
ATOM 1679 C CA . ASP A 1 207 ? 0.092 10.351 -34.978 1.00 65.38 207 ASP A CA 1
ATOM 1680 C C . ASP A 1 207 ? 1.002 11.095 -35.976 1.00 65.38 207 ASP A C 1
ATOM 1682 O O . ASP A 1 207 ? 1.282 10.587 -37.061 1.00 65.38 207 ASP A O 1
ATOM 1686 N N . ASP A 1 208 ? 1.548 12.253 -35.594 1.00 61.28 208 ASP A N 1
ATOM 1687 C CA . ASP A 1 208 ? 2.489 13.032 -36.408 1.00 61.28 208 ASP A CA 1
ATOM 1688 C C . ASP A 1 208 ? 3.820 12.298 -36.707 1.00 61.28 208 ASP A C 1
ATOM 1690 O O . ASP A 1 208 ? 4.577 12.736 -37.572 1.00 61.28 208 ASP A O 1
ATOM 1694 N N . GLN A 1 209 ? 4.129 11.199 -36.002 1.00 55.31 209 GLN A N 1
ATOM 1695 C CA . GLN A 1 209 ? 5.357 10.401 -36.161 1.00 55.31 209 GLN A CA 1
ATOM 1696 C C . GLN A 1 209 ? 5.122 8.979 -36.702 1.00 55.31 209 GLN A C 1
ATOM 1698 O O . GLN A 1 209 ? 6.086 8.276 -36.985 1.00 55.31 209 GLN A O 1
ATOM 1703 N N . VAL A 1 210 ? 3.867 8.556 -36.893 1.00 55.62 210 VAL A N 1
ATOM 1704 C CA . VAL A 1 210 ? 3.508 7.197 -37.365 1.00 55.62 210 VAL A CA 1
ATOM 1705 C C . VAL A 1 210 ? 3.737 7.025 -38.882 1.00 55.62 210 VAL A C 1
ATOM 1707 O O . VAL A 1 210 ? 3.645 5.929 -39.423 1.00 55.62 210 VAL A O 1
ATOM 1710 N N . MET A 1 211 ? 4.080 8.100 -39.596 1.00 44.97 211 MET A N 1
ATOM 1711 C CA . MET A 1 211 ? 4.174 8.116 -41.060 1.00 44.97 211 MET A CA 1
ATOM 1712 C C . MET A 1 211 ? 5.439 7.484 -41.677 1.00 44.97 211 MET A C 1
ATOM 1714 O O . MET A 1 211 ? 5.528 7.477 -42.903 1.00 44.97 211 MET A O 1
ATOM 1718 N N . GLU A 1 212 ? 6.380 6.926 -40.904 1.00 48.41 212 GLU A N 1
ATOM 1719 C CA . GLU A 1 212 ? 7.631 6.369 -41.470 1.00 48.41 212 GLU A CA 1
ATOM 1720 C C . GLU A 1 212 ? 7.941 4.893 -41.161 1.00 48.41 212 GLU A C 1
ATOM 1722 O O . GLU A 1 212 ? 8.857 4.354 -41.780 1.00 48.41 212 GLU A O 1
ATOM 1727 N N . GLU A 1 213 ? 7.181 4.186 -40.317 1.00 44.50 213 GLU A N 1
ATOM 1728 C CA . GLU A 1 213 ? 7.440 2.758 -40.055 1.00 44.50 213 GLU A CA 1
ATOM 1729 C C . GLU A 1 213 ? 6.289 1.870 -40.544 1.00 44.50 213 GLU A C 1
ATOM 1731 O O . GLU A 1 213 ? 5.147 1.957 -40.090 1.00 44.50 213 GLU A O 1
ATOM 1736 N N . GLU A 1 214 ? 6.599 1.042 -41.547 1.00 38.94 214 GLU A N 1
ATOM 1737 C CA . GLU A 1 214 ? 5.662 0.140 -42.210 1.00 38.94 214 GLU A CA 1
ATOM 1738 C C . GLU A 1 214 ? 4.942 -0.784 -41.219 1.00 38.94 214 GLU A C 1
ATOM 1740 O O . GLU A 1 214 ? 5.527 -1.410 -40.337 1.00 38.94 214 GLU A O 1
ATOM 1745 N N . ILE A 1 215 ? 3.633 -0.887 -41.436 1.00 41.84 215 ILE A N 1
ATOM 1746 C CA . ILE A 1 215 ? 2.666 -1.682 -40.685 1.00 41.84 215 ILE A CA 1
ATOM 1747 C C . ILE A 1 215 ? 3.040 -3.170 -40.791 1.00 41.84 215 ILE A C 1
ATOM 1749 O O . ILE A 1 215 ? 2.651 -3.861 -41.734 1.00 41.84 215 ILE A O 1
ATOM 1753 N N . GLY A 1 216 ? 3.787 -3.671 -39.807 1.00 31.00 216 GLY A N 1
ATOM 1754 C CA . GLY A 1 216 ? 4.218 -5.063 -39.716 1.00 31.00 216 GLY A CA 1
ATOM 1755 C C . GLY A 1 216 ? 4.151 -5.592 -38.286 1.00 31.00 216 GLY A C 1
ATOM 1756 O O . GLY A 1 216 ? 5.046 -5.354 -37.493 1.00 31.00 216 GLY A O 1
ATOM 1757 N N . SER A 1 217 ? 3.095 -6.361 -38.000 1.00 31.44 217 SER A N 1
ATOM 1758 C CA . SER A 1 217 ? 2.946 -7.309 -36.878 1.00 31.44 217 SER A CA 1
ATOM 1759 C C . SER A 1 217 ? 3.152 -6.804 -35.439 1.00 31.44 217 SER A C 1
ATOM 1761 O O . SER A 1 217 ? 4.274 -6.748 -34.965 1.00 31.44 217 SER A O 1
ATOM 1763 N N . GLY A 1 218 ? 2.038 -6.649 -34.706 1.00 36.22 218 GLY A N 1
ATOM 1764 C CA . GLY A 1 218 ? 1.980 -6.688 -33.235 1.00 36.22 218 GLY A CA 1
ATOM 1765 C C . GLY A 1 218 ? 2.643 -5.498 -32.540 1.00 36.22 218 GLY A C 1
ATOM 1766 O O . GLY A 1 218 ? 3.850 -5.350 -32.589 1.00 36.22 218 GLY A O 1
ATOM 1767 N N . PHE A 1 219 ? 1.851 -4.666 -31.862 1.00 41.09 219 PHE A N 1
ATOM 1768 C CA . PHE A 1 219 ? 2.300 -3.458 -31.155 1.00 41.09 219 PHE A CA 1
ATOM 1769 C C . PHE A 1 219 ? 3.265 -3.757 -29.987 1.00 41.09 219 PHE A C 1
ATOM 1771 O O . PHE A 1 219 ? 2.889 -3.675 -28.820 1.00 41.09 219 PHE A O 1
ATOM 1778 N N . ILE A 1 220 ? 4.512 -4.088 -30.301 1.00 45.31 220 ILE A N 1
ATOM 1779 C CA . ILE A 1 220 ? 5.660 -4.006 -29.405 1.00 45.31 220 ILE A CA 1
ATOM 1780 C C . ILE A 1 220 ? 6.657 -3.092 -30.129 1.00 45.31 220 ILE A C 1
ATOM 1782 O O . ILE A 1 220 ? 7.389 -3.536 -31.007 1.00 45.31 220 ILE A O 1
ATOM 1786 N N . ASP A 1 221 ? 6.616 -1.791 -29.822 1.00 51.81 221 ASP A N 1
ATOM 1787 C CA . ASP A 1 221 ? 7.606 -0.805 -30.290 1.00 51.81 221 ASP A CA 1
ATOM 1788 C C . ASP A 1 221 ? 8.916 -1.048 -29.523 1.00 51.81 221 ASP A C 1
ATOM 1790 O O . ASP A 1 221 ? 9.186 -0.425 -28.496 1.00 51.81 221 ASP A O 1
ATOM 1794 N N . GLU A 1 222 ? 9.688 -2.041 -29.968 1.00 53.28 222 GLU A N 1
ATOM 1795 C CA . GLU A 1 222 ? 11.064 -2.265 -29.523 1.00 53.28 222 GLU A CA 1
ATOM 1796 C C . GLU A 1 222 ? 11.987 -1.295 -30.271 1.00 53.28 222 GLU A C 1
ATOM 1798 O O . GLU A 1 222 ? 12.495 -1.585 -31.359 1.00 53.28 222 GLU A O 1
ATOM 1803 N N . PHE A 1 223 ? 12.226 -0.118 -29.689 1.00 55.09 223 PHE A N 1
ATOM 1804 C CA . PHE A 1 223 ? 13.222 0.796 -30.235 1.00 55.09 223 PHE A CA 1
ATOM 1805 C C . PHE A 1 223 ? 14.617 0.165 -30.135 1.00 55.09 223 PHE A C 1
ATOM 1807 O O . PHE A 1 223 ? 15.164 -0.009 -29.049 1.00 55.09 223 PHE A O 1
ATOM 1814 N N . THR A 1 224 ? 15.197 -0.214 -31.275 1.00 52.66 224 THR A N 1
ATOM 1815 C CA . THR A 1 224 ? 16.462 -0.960 -31.311 1.00 52.66 224 THR A CA 1
ATOM 1816 C C . THR A 1 224 ? 17.619 -0.041 -31.713 1.00 52.66 224 THR A C 1
ATOM 1818 O O . THR A 1 224 ? 17.737 0.359 -32.871 1.00 52.66 224 THR A O 1
ATOM 1821 N N . TYR A 1 225 ? 18.518 0.281 -30.780 1.00 59.69 225 TYR A N 1
ATOM 1822 C CA . TYR A 1 225 ? 19.713 1.087 -31.066 1.00 59.69 225 TYR A CA 1
ATOM 1823 C C . TYR A 1 225 ? 20.811 0.286 -31.793 1.00 59.69 225 TYR A C 1
ATOM 1825 O O . TYR A 1 225 ? 20.951 -0.926 -31.589 1.00 59.69 225 TYR A O 1
ATOM 1833 N N . PRO A 1 226 ? 21.683 0.940 -32.590 1.00 51.00 226 PRO A N 1
ATOM 1834 C CA . PRO A 1 226 ? 22.875 0.290 -33.122 1.00 51.00 226 PRO A CA 1
ATOM 1835 C C . PRO A 1 226 ? 23.803 -0.131 -31.970 1.00 51.00 226 PRO A C 1
ATOM 1837 O O . PRO A 1 226 ? 24.376 0.710 -31.278 1.00 51.00 226 PRO A O 1
ATOM 1840 N N . LYS A 1 227 ? 23.984 -1.451 -31.802 1.00 50.88 227 LYS A N 1
ATOM 1841 C CA . LYS A 1 227 ? 24.760 -2.118 -30.727 1.00 50.88 227 LYS A CA 1
ATOM 1842 C C . LYS A 1 227 ? 26.159 -1.537 -30.466 1.00 50.88 227 LYS A C 1
ATOM 1844 O O . LYS A 1 227 ? 26.700 -1.691 -29.376 1.00 50.88 227 LYS A O 1
ATOM 1849 N N . ASN A 1 228 ? 26.737 -0.837 -31.441 1.00 53.56 228 ASN A N 1
ATOM 1850 C CA . ASN A 1 228 ? 28.058 -0.220 -31.331 1.00 53.56 228 ASN A CA 1
ATOM 1851 C C . ASN A 1 228 ? 28.091 1.013 -30.406 1.00 53.56 228 ASN A C 1
ATOM 1853 O O . ASN A 1 228 ? 29.169 1.368 -29.937 1.00 53.56 228 ASN A O 1
ATOM 1857 N N . SER A 1 229 ? 26.949 1.652 -30.124 1.00 54.25 229 SER A N 1
ATOM 1858 C CA . SER A 1 229 ? 26.879 2.858 -29.281 1.00 54.25 229 SER A CA 1
ATOM 1859 C C . SER A 1 229 ? 26.798 2.558 -27.776 1.00 54.25 229 SER A C 1
ATOM 1861 O O . SER A 1 229 ? 27.046 3.451 -26.972 1.00 54.25 229 SER A O 1
ATOM 1863 N N . ILE A 1 230 ? 26.454 1.318 -27.395 1.00 56.38 230 ILE A N 1
ATOM 1864 C CA . ILE A 1 230 ? 26.083 0.927 -26.016 1.00 56.38 230 ILE A CA 1
ATOM 1865 C C . ILE A 1 230 ? 27.054 -0.116 -25.428 1.00 56.38 230 ILE A C 1
ATOM 1867 O O . ILE A 1 230 ? 27.046 -0.363 -24.231 1.00 56.38 230 ILE A O 1
ATOM 1871 N N . ALA A 1 231 ? 27.976 -0.670 -26.225 1.00 54.81 231 ALA A N 1
ATOM 1872 C CA . ALA A 1 231 ? 28.824 -1.816 -25.859 1.00 54.81 231 ALA A CA 1
ATOM 1873 C C . ALA A 1 231 ? 29.695 -1.667 -24.584 1.00 54.81 231 ALA A C 1
ATOM 1875 O O . ALA A 1 231 ? 30.235 -2.663 -24.113 1.00 54.81 231 ALA A O 1
ATOM 1876 N N . ASN A 1 232 ? 29.843 -0.453 -24.036 1.00 60.75 232 ASN A N 1
ATOM 1877 C CA . ASN A 1 232 ? 30.604 -0.171 -22.811 1.00 60.75 232 ASN A CA 1
ATOM 1878 C C . ASN A 1 232 ? 29.740 0.326 -21.632 1.00 60.75 232 ASN A C 1
ATOM 1880 O O . ASN A 1 232 ? 30.300 0.689 -20.595 1.00 60.75 232 ASN A O 1
ATOM 1884 N N . LEU A 1 233 ? 28.411 0.397 -21.771 1.00 59.09 233 LEU A N 1
ATOM 1885 C CA . LEU A 1 233 ? 27.521 0.764 -20.669 1.00 59.09 233 LEU A CA 1
ATOM 1886 C C . LEU A 1 233 ? 27.243 -0.462 -19.783 1.00 59.09 233 LEU A C 1
ATOM 1888 O O . LEU A 1 233 ? 27.009 -1.549 -20.309 1.00 59.09 233 LEU A O 1
ATOM 1892 N N . PRO A 1 234 ? 27.270 -0.322 -18.446 1.00 61.59 234 PRO A N 1
ATOM 1893 C CA . PRO A 1 234 ? 26.765 -1.365 -17.558 1.00 61.59 234 PRO A CA 1
ATOM 1894 C C . PRO A 1 234 ? 25.288 -1.654 -17.865 1.00 61.59 234 PRO A C 1
ATOM 1896 O O . PRO A 1 234 ? 24.539 -0.702 -18.079 1.00 61.59 234 PRO A O 1
ATOM 1899 N N . GLU A 1 235 ? 24.861 -2.924 -17.805 1.00 59.78 235 GLU A N 1
ATOM 1900 C CA . GLU A 1 235 ? 23.455 -3.352 -18.011 1.00 59.78 235 GLU A CA 1
ATOM 1901 C C . GLU A 1 235 ? 22.463 -2.509 -17.188 1.00 59.78 235 GLU A C 1
ATOM 1903 O O . GLU A 1 235 ? 21.359 -2.199 -17.628 1.00 59.78 235 GLU A O 1
ATOM 1908 N N . THR A 1 236 ? 22.892 -2.059 -16.006 1.00 56.16 236 THR A N 1
ATOM 1909 C CA . THR A 1 236 ? 22.130 -1.178 -15.118 1.00 56.16 236 THR A CA 1
ATOM 1910 C C . THR A 1 236 ? 21.695 0.128 -15.782 1.00 56.16 236 THR A C 1
ATOM 1912 O O . THR A 1 236 ? 20.675 0.660 -15.398 1.00 56.16 236 THR A O 1
ATOM 1915 N N . TYR A 1 237 ? 22.403 0.652 -16.784 1.00 58.59 237 TYR A N 1
ATOM 1916 C CA . TYR A 1 237 ? 22.068 1.932 -17.420 1.00 58.59 237 TYR A CA 1
ATOM 1917 C C . TYR A 1 237 ? 21.386 1.784 -18.784 1.00 58.59 237 TYR A C 1
ATOM 1919 O O . TYR A 1 237 ? 21.049 2.798 -19.387 1.00 58.59 237 TYR A O 1
ATOM 1927 N N . GLU A 1 238 ? 21.154 0.566 -19.283 1.00 61.56 238 GLU A N 1
ATOM 1928 C CA . GLU A 1 238 ? 20.537 0.366 -20.605 1.00 61.56 238 GLU A CA 1
ATOM 1929 C C . GLU A 1 238 ? 19.138 0.993 -20.691 1.00 61.56 238 GLU A C 1
ATOM 1931 O O . GLU A 1 238 ? 18.820 1.664 -21.665 1.00 61.56 238 GLU A O 1
ATOM 1936 N N . HIS A 1 239 ? 18.338 0.898 -19.628 1.00 58.03 239 HIS A N 1
ATOM 1937 C CA . HIS A 1 239 ? 17.000 1.498 -19.595 1.00 58.03 239 HIS A CA 1
ATOM 1938 C C . HIS A 1 239 ? 17.017 3.041 -19.641 1.00 58.03 239 HIS A C 1
ATOM 1940 O O . HIS A 1 239 ? 16.104 3.655 -20.193 1.00 58.03 239 HIS A O 1
ATOM 1946 N N . LEU A 1 240 ? 18.072 3.667 -19.107 1.00 60.56 240 LEU A N 1
ATOM 1947 C CA . LEU A 1 240 ? 18.296 5.115 -19.177 1.00 60.56 240 LEU A CA 1
ATOM 1948 C C . LEU A 1 240 ? 18.740 5.556 -20.571 1.00 60.56 240 LEU A C 1
ATOM 1950 O O . LEU A 1 240 ? 18.463 6.681 -20.979 1.00 60.56 240 LEU A O 1
ATOM 1954 N N . VAL A 1 241 ? 19.428 4.684 -21.312 1.00 60.88 241 VAL A N 1
ATOM 1955 C CA . VAL A 1 241 ? 19.813 4.957 -22.701 1.00 60.88 241 VAL A CA 1
ATOM 1956 C C . VAL A 1 241 ? 18.563 5.121 -23.557 1.00 60.88 241 VAL A C 1
ATOM 1958 O O . VAL A 1 241 ? 18.479 6.097 -24.300 1.00 60.88 241 VAL A O 1
ATOM 1961 N N . ASP A 1 242 ? 17.576 4.242 -23.385 1.00 61.59 242 ASP A N 1
ATOM 1962 C CA . ASP A 1 242 ? 16.291 4.353 -24.073 1.00 61.59 242 ASP A CA 1
ATOM 1963 C C . ASP A 1 242 ? 15.583 5.673 -23.735 1.00 61.59 242 ASP A C 1
ATOM 1965 O O . ASP A 1 242 ? 15.142 6.393 -24.625 1.00 61.59 242 ASP A O 1
ATOM 1969 N N . GLU A 1 243 ? 15.510 6.026 -22.447 1.00 63.31 243 GLU A N 1
ATOM 1970 C CA . GLU A 1 243 ? 14.840 7.248 -21.974 1.00 63.31 243 GLU A CA 1
ATOM 1971 C C . GLU A 1 243 ? 15.541 8.536 -22.450 1.00 63.31 243 GLU A C 1
ATOM 1973 O O . GLU A 1 243 ? 14.886 9.525 -22.777 1.00 63.31 243 GLU A O 1
ATOM 1978 N N . ILE A 1 244 ? 16.876 8.537 -22.519 1.00 64.94 244 ILE A N 1
ATOM 1979 C CA . ILE A 1 244 ? 17.669 9.704 -22.934 1.00 64.94 244 ILE A CA 1
ATOM 1980 C C . ILE A 1 244 ? 17.697 9.854 -24.459 1.00 64.94 244 ILE A C 1
ATOM 1982 O O . ILE A 1 244 ? 17.703 10.979 -24.973 1.00 64.94 244 ILE A O 1
ATOM 1986 N N . LEU A 1 245 ? 17.777 8.741 -25.193 1.00 64.69 245 LEU A N 1
ATOM 1987 C CA . LEU A 1 245 ? 17.964 8.764 -26.640 1.00 64.69 245 LEU A CA 1
ATOM 1988 C C . LEU A 1 245 ? 16.645 8.720 -27.422 1.00 64.69 245 LEU A C 1
ATOM 1990 O O . LEU A 1 245 ? 16.604 9.260 -28.529 1.00 64.69 245 LEU A O 1
ATOM 1994 N N . ASP A 1 246 ? 15.579 8.106 -26.898 1.00 67.50 246 ASP A N 1
ATOM 1995 C CA . ASP A 1 246 ? 14.259 8.130 -27.539 1.00 67.50 246 ASP A CA 1
ATOM 1996 C C . ASP A 1 246 ? 13.555 9.476 -27.290 1.00 67.50 246 ASP A C 1
ATOM 1998 O O . ASP A 1 246 ? 12.790 9.658 -26.346 1.00 67.50 246 ASP A O 1
ATOM 2002 N N . GLN A 1 247 ? 13.815 10.452 -28.165 1.00 70.12 247 GLN A N 1
ATOM 2003 C CA . GLN A 1 247 ? 13.173 11.775 -28.123 1.00 70.12 247 GLN A CA 1
ATOM 2004 C C . GLN A 1 247 ? 11.812 11.823 -28.837 1.00 70.12 247 GLN A C 1
ATOM 2006 O O . GLN A 1 247 ? 11.259 12.910 -29.053 1.00 70.12 247 GLN A O 1
ATOM 2011 N N . ARG A 1 248 ? 11.275 10.673 -29.263 1.00 75.81 248 ARG A N 1
ATOM 2012 C CA . ARG A 1 248 ? 9.996 10.615 -29.972 1.00 75.81 248 ARG A CA 1
ATOM 2013 C C . ARG A 1 248 ? 8.848 10.992 -29.036 1.00 75.81 248 ARG A C 1
ATOM 2015 O O . ARG A 1 248 ? 8.845 10.681 -27.845 1.00 75.81 248 ARG A O 1
ATOM 2022 N N . LYS A 1 249 ? 7.851 11.702 -29.568 1.00 80.19 249 LYS A N 1
ATOM 2023 C CA . LYS A 1 249 ? 6.704 12.148 -28.765 1.00 80.19 249 LYS A CA 1
ATOM 2024 C C . LYS A 1 249 ? 5.696 11.014 -28.644 1.00 80.19 249 LYS A C 1
ATOM 2026 O O . LYS A 1 249 ? 5.187 10.519 -29.648 1.00 80.19 249 LYS A O 1
ATOM 2031 N N . ARG A 1 250 ? 5.378 10.649 -27.405 1.00 83.00 250 ARG A N 1
ATOM 2032 C CA . ARG A 1 250 ? 4.401 9.610 -27.065 1.00 83.00 250 ARG A CA 1
ATOM 2033 C C . ARG A 1 250 ? 3.138 10.224 -26.487 1.00 83.00 250 ARG A C 1
ATOM 2035 O O . ARG A 1 250 ? 3.183 11.301 -25.886 1.00 83.00 250 ARG A O 1
ATOM 2042 N N . HIS A 1 251 ? 2.018 9.531 -26.662 1.00 83.75 251 HIS A N 1
ATOM 2043 C CA . HIS A 1 251 ? 0.811 9.881 -25.930 1.00 83.75 251 HIS A CA 1
ATOM 2044 C C . HIS A 1 251 ? 1.041 9.744 -24.421 1.00 83.75 251 HIS A C 1
ATOM 2046 O O . HIS A 1 251 ? 1.877 8.958 -23.973 1.00 83.75 251 HIS A O 1
ATOM 2052 N N . PHE A 1 252 ? 0.296 10.525 -23.638 1.00 85.12 252 PHE A N 1
ATOM 2053 C CA . PHE A 1 252 ? 0.411 10.501 -22.186 1.00 85.12 252 PHE A CA 1
ATOM 2054 C C . PHE A 1 252 ? -0.631 9.592 -21.569 1.00 85.12 252 PHE A C 1
ATOM 2056 O O . PHE A 1 252 ? -1.801 9.639 -21.935 1.00 85.12 252 PHE A O 1
ATOM 2063 N N . LEU A 1 253 ? -0.221 8.833 -20.564 1.00 83.56 253 LEU A N 1
ATOM 2064 C CA . LEU A 1 253 ? -1.128 7.994 -19.808 1.00 83.56 253 LEU A CA 1
ATOM 2065 C C . LEU A 1 253 ? -2.200 8.839 -19.113 1.00 83.56 253 LEU A C 1
ATOM 2067 O O . LEU A 1 253 ? -1.889 9.718 -18.311 1.00 83.56 253 LEU A O 1
ATOM 2071 N N . ARG A 1 254 ? -3.473 8.566 -19.406 1.00 83.12 254 ARG A N 1
ATOM 2072 C CA . ARG A 1 254 ? -4.613 9.202 -18.726 1.00 83.12 254 ARG A CA 1
ATOM 2073 C C . ARG A 1 254 ? -5.256 8.287 -17.705 1.00 83.12 254 ARG A C 1
ATOM 2075 O O . ARG A 1 254 ? -5.689 8.749 -16.654 1.00 83.12 254 ARG A O 1
ATOM 2082 N N . ALA A 1 255 ? -5.358 7.007 -18.037 1.00 81.81 255 ALA A N 1
ATOM 2083 C CA . ALA A 1 255 ? -5.927 6.006 -17.156 1.00 81.81 255 ALA A CA 1
ATOM 2084 C C . ALA A 1 255 ? -5.378 4.624 -17.493 1.00 81.81 255 ALA A C 1
ATOM 2086 O O . ALA A 1 255 ? -5.116 4.308 -18.654 1.00 81.81 255 ALA A O 1
ATOM 2087 N N . ILE A 1 256 ? -5.290 3.790 -16.465 1.00 85.00 256 ILE A N 1
ATOM 2088 C CA . ILE A 1 256 ? -5.093 2.355 -16.595 1.00 85.00 256 ILE A CA 1
ATOM 2089 C C . ILE A 1 256 ? -6.224 1.639 -15.869 1.00 85.00 256 ILE A C 1
ATOM 2091 O O . ILE A 1 256 ? -6.743 2.132 -14.865 1.00 85.00 256 ILE A O 1
ATOM 2095 N N . CYS A 1 257 ? -6.581 0.457 -16.344 1.00 82.62 257 CYS A N 1
ATOM 2096 C CA . CYS A 1 257 ? -7.453 -0.443 -15.617 1.00 82.62 257 CYS A CA 1
ATOM 2097 C C . CYS A 1 257 ? -7.017 -1.881 -15.868 1.00 82.62 257 CYS A C 1
ATOM 2099 O O . CYS A 1 257 ? -6.816 -2.284 -17.014 1.00 82.62 257 CYS A O 1
ATOM 2101 N N . TRP A 1 258 ? -6.887 -2.650 -14.794 1.00 84.31 258 TRP A N 1
ATOM 2102 C CA . TRP A 1 258 ? -6.736 -4.092 -14.890 1.00 84.31 258 TRP A CA 1
ATOM 2103 C C . TRP A 1 258 ? -8.085 -4.743 -15.188 1.00 84.31 258 TRP A C 1
ATOM 2105 O O . TRP A 1 258 ? -9.097 -4.432 -14.557 1.00 84.31 258 TRP A O 1
ATOM 2115 N N . SER A 1 259 ? -8.087 -5.693 -16.115 1.00 81.75 259 SER A N 1
ATOM 2116 C CA . SER A 1 259 ? -9.206 -6.598 -16.322 1.00 81.75 259 SER A CA 1
ATOM 2117 C C . SER A 1 259 ? -9.215 -7.707 -15.263 1.00 81.75 259 SER A C 1
ATOM 2119 O O . SER A 1 259 ? -8.261 -7.926 -14.516 1.00 81.75 259 SER A O 1
ATOM 2121 N N . ASN A 1 260 ? -10.309 -8.461 -15.222 1.00 77.62 260 ASN A N 1
ATOM 2122 C CA . ASN A 1 260 ? -10.457 -9.650 -14.385 1.00 77.62 260 ASN A CA 1
ATOM 2123 C C . ASN A 1 260 ? -9.683 -10.882 -14.902 1.00 77.62 260 ASN A C 1
ATOM 2125 O O . ASN A 1 260 ? -9.851 -11.966 -14.346 1.00 77.62 260 ASN A O 1
ATOM 2129 N N . ILE A 1 261 ? -8.883 -10.738 -15.961 1.00 81.25 261 ILE A N 1
ATOM 2130 C CA . ILE A 1 261 ? -8.070 -11.806 -16.561 1.00 81.25 261 ILE A CA 1
ATOM 2131 C C . ILE A 1 261 ? -6.581 -11.428 -16.650 1.00 81.25 261 ILE A C 1
ATOM 2133 O O . ILE A 1 261 ? -5.860 -11.991 -17.464 1.00 81.25 261 ILE A O 1
ATOM 2137 N N . ASP A 1 262 ? -6.115 -10.495 -15.808 1.00 76.25 262 ASP A N 1
ATOM 2138 C CA . ASP A 1 262 ? -4.724 -10.002 -15.791 1.00 76.25 262 ASP A CA 1
ATOM 2139 C C . ASP A 1 262 ? -4.268 -9.342 -17.112 1.00 76.25 262 ASP A C 1
ATOM 2141 O O . ASP A 1 262 ? -3.085 -9.338 -17.453 1.00 76.25 262 ASP A O 1
ATOM 2145 N N . GLU A 1 263 ? -5.202 -8.725 -17.837 1.00 81.25 263 GLU A N 1
ATOM 2146 C CA . GLU A 1 263 ? -4.903 -7.845 -18.973 1.00 81.25 263 GLU A CA 1
ATOM 2147 C C . GLU A 1 263 ? -5.088 -6.374 -18.585 1.00 81.25 263 GLU A C 1
ATOM 2149 O O . GLU A 1 263 ? -5.755 -6.056 -17.598 1.00 81.25 263 GLU A O 1
ATOM 2154 N N . PHE A 1 264 ? -4.533 -5.462 -19.383 1.00 78.44 264 PHE A N 1
ATOM 2155 C CA . PHE A 1 264 ? -4.656 -4.025 -19.159 1.00 78.44 264 PHE A CA 1
ATOM 2156 C C . PHE A 1 264 ? -5.464 -3.341 -20.247 1.00 78.44 264 PHE A C 1
ATOM 2158 O O . PHE A 1 264 ? -5.270 -3.578 -21.437 1.00 78.44 264 PHE A O 1
ATOM 2165 N N . LEU A 1 265 ? -6.301 -2.405 -19.819 1.00 82.12 265 LEU A N 1
ATOM 2166 C CA . LEU A 1 265 ? -6.879 -1.381 -20.670 1.00 82.12 265 LEU A CA 1
ATOM 2167 C C . LEU A 1 265 ? -6.199 -0.058 -20.341 1.00 82.12 265 LEU A C 1
ATOM 2169 O O . LEU A 1 265 ? -6.153 0.357 -19.181 1.00 82.12 265 LEU A O 1
ATOM 2173 N N . ILE A 1 266 ? -5.666 0.593 -21.367 1.00 83.50 266 ILE A N 1
ATOM 2174 C CA . ILE A 1 266 ? -4.941 1.850 -21.239 1.00 83.50 266 ILE A CA 1
ATOM 2175 C C . ILE A 1 266 ? -5.682 2.912 -22.046 1.00 83.50 266 ILE A C 1
ATOM 2177 O O . ILE A 1 266 ? -6.055 2.681 -23.195 1.00 83.50 266 ILE A O 1
ATOM 2181 N N . SER A 1 267 ? -5.890 4.076 -21.437 1.00 79.94 267 SER A N 1
ATOM 2182 C CA . SER A 1 267 ? -6.325 5.282 -22.134 1.00 79.94 267 SER A CA 1
ATOM 2183 C C . SER A 1 267 ? -5.162 6.255 -22.181 1.00 79.94 267 SER A C 1
ATOM 2185 O O . SER A 1 267 ? -4.596 6.592 -21.136 1.00 79.94 267 SER A O 1
ATOM 2187 N N . THR A 1 268 ? -4.854 6.734 -23.380 1.00 78.12 268 THR A N 1
ATOM 2188 C CA . THR A 1 268 ? -3.821 7.741 -23.634 1.00 78.12 268 THR A CA 1
ATOM 2189 C C . THR A 1 268 ? -4.401 9.069 -24.129 1.00 78.12 268 THR A C 1
ATOM 2191 O O . THR A 1 268 ? -5.645 9.154 -24.259 1.00 78.12 268 THR A O 1
#

Organism: Brachionus plicatilis (NCBI:txid10195)

InterPro domains:
  IPR015943 WD40/YVTN repeat-like-containing domain superfamily [G3DSA:2.130.10.10] (21-204)
  IPR036322 WD40-repeat-containing domain superfamily [SSF50978] (27-189)

pLDDT: mean 78.65, std 18.33, range [30.83, 97.25]

Foldseek 3Di:
DAFDDQDDDDPPDRPPDQPDDPPPDWAALADFWIWDDRWLKIWIAGNVVRDIIIGHDPLVPPPPPQRTWDDKDHDRVQSKIWTWGQDAQIKIWIWHRPPGTDTQEIAGPPEGGDWPDWADAPDQWIWTAYDPPFTWIWIARRRYNHTADIGTCNLPPFAFPDKDAANQDNQWIWTHDFFKIKIWGWDDPDPRHTDIDIDIAGADFDPVPPPPDDDDDDPDPPPDDDCVVCVPPDPSCPVVCCVVVPPTHGHTWDDWDADNVRDIDTDD

Secondary structure (DSSP, 8-state):
---B-TT--STT----------S---EESSSSEEEEEETTEEEEEETTT--EEEE--GGGGSTTS---EEEEEEETTTTEEEEEESSSS--EEEEE-SSS-EEEEEE-SS-SS-EEEEEE-SSSEEEEEEPTTS-EEEEEETTT--EEEEEE-TT-SS--SEEEE-SS-TTEEEEE-SSEEEEEEEEEEETTEEEEEEEEEEPPBPGGGGGGS---SSS-------GGGTTTS-GGGHHHHHHHH----BPPP-EEEE-TTS-EEEE-